Protein AF-A0AA88KF44-F1 (afdb_monomer)

Radius of gyration: 40.24 Å; Cα contacts (8 Å, |Δi|>4): 121; chains: 1; bounding box: 83×82×107 Å

Secondary structure (DSSP, 8-state):
----SGGGTTSPPPPPPPPPPPHHHHHTT--S---HHHHHHHHHHHHHHHHHHHHHHHHHHT--TT---GGGGT-EE-TTS-EE--S-HHHHHHHHHHHHS--SHHHHHHHHHHHHHHHHHHHHHHHHHHHHHHHHHHHHHTTTGGGTSSSS--------SSHHHHHT--HHHHHT--GGGTT-SS----HHHHHHS------TTS-TTTT-HHHHHHHHHHHHHHHHHHHHHHHHHHHHHHHHHHHHHHHHSGGGEEEEEE-TT-S-TT-TT--TTEEEEEEPS----

pLDDT: mean 80.59, std 15.98, range [40.53, 98.12]

Sequence (289 aa):
MTKFSSLKNAIPRKTKKERSQPKWRREMGYGTLEKHKDYKVRSRKAHQIEEQRKLLNEQIKNKNNEEYYIDMAHSHKTDTGTTIVEKIPTLKKKKEALNNLKKTKREQRIHVQQNAEKNLNLLKMKLQIINNNITKLRKSLGFLELASKTDKKVKHKIFVKSEEELEQFDPVEHFDTDPLLITQTHNRIKRKTLAEMPIQSYAPNSGADAYSTSTTDNATLEAYRKLEKLLSKKETIENTINDVEVALQLTVSKDQIDTIERDKESTRKNLKGDYSDVKTIKFKKERKR

Organism: Naegleria lovaniensis (NCBI:txid51637)

Structure (mmCIF, N/CA/C/O backbone):
data_AF-A0AA88KF44-F1
#
_entry.id   AF-A0AA88KF44-F1
#
loop_
_atom_site.group_PDB
_atom_site.id
_atom_site.type_symbol
_atom_site.label_atom_id
_atom_site.label_alt_id
_atom_site.label_comp_id
_atom_site.label_asym_id
_atom_site.label_entity_id
_atom_site.label_seq_id
_atom_site.pdbx_PDB_ins_code
_atom_site.Cartn_x
_atom_site.Cartn_y
_atom_site.Cartn_z
_atom_site.occupancy
_atom_site.B_iso_or_equiv
_atom_site.auth_seq_id
_atom_site.auth_comp_id
_atom_site.auth_asym_id
_atom_site.auth_atom_id
_atom_site.pdbx_PDB_model_num
ATOM 1 N N . MET A 1 1 ? 16.305 44.641 -60.719 1.00 48.50 1 MET A N 1
ATOM 2 C CA . MET A 1 1 ? 15.694 44.713 -59.369 1.00 48.50 1 MET A CA 1
ATOM 3 C C . MET A 1 1 ? 14.849 45.978 -59.265 1.00 48.50 1 MET A C 1
ATOM 5 O O . MET A 1 1 ? 15.387 47.065 -59.115 1.00 48.50 1 MET A O 1
ATOM 9 N N . THR A 1 2 ? 13.532 45.869 -59.418 1.00 47.62 2 THR A N 1
ATOM 10 C CA . THR A 1 2 ? 12.598 47.007 -59.360 1.00 47.62 2 THR A CA 1
ATOM 11 C C . THR A 1 2 ? 12.450 47.537 -57.926 1.00 47.62 2 THR A C 1
ATOM 13 O O . THR A 1 2 ? 11.910 46.845 -57.059 1.00 47.62 2 THR A O 1
ATOM 16 N N . LYS A 1 3 ? 12.912 48.773 -57.683 1.00 55.19 3 LYS A N 1
ATOM 17 C CA . LYS A 1 3 ? 12.832 49.535 -56.418 1.00 55.19 3 LYS A CA 1
ATOM 18 C C . LYS A 1 3 ? 11.397 50.009 -56.104 1.00 55.19 3 LYS A C 1
ATOM 20 O O . LYS A 1 3 ? 11.126 51.198 -56.055 1.00 55.19 3 LYS A O 1
ATOM 25 N N . PHE A 1 4 ? 10.469 49.080 -55.877 1.00 58.34 4 PHE A N 1
ATOM 26 C CA . PHE A 1 4 ? 9.088 49.381 -55.447 1.00 58.34 4 PHE A CA 1
ATOM 27 C C . PHE A 1 4 ? 8.705 48.641 -54.152 1.00 58.34 4 PHE A C 1
ATOM 29 O O . PHE A 1 4 ? 7.546 48.290 -53.937 1.00 58.34 4 PHE A O 1
ATOM 36 N N . SER A 1 5 ? 9.676 48.325 -53.289 1.00 60.69 5 SER A N 1
ATOM 37 C CA . SER A 1 5 ? 9.406 47.738 -51.967 1.00 60.69 5 SER A CA 1
ATOM 38 C C . SER A 1 5 ? 9.025 48.778 -50.909 1.00 60.69 5 SER A C 1
ATOM 40 O O . SER A 1 5 ? 8.285 48.435 -49.993 1.00 60.69 5 SER A O 1
ATOM 42 N N . SER A 1 6 ? 9.450 50.039 -51.050 1.00 62.94 6 SER A N 1
ATOM 43 C CA . SER A 1 6 ? 9.225 51.100 -50.053 1.00 62.94 6 SER A CA 1
ATOM 44 C C . SER A 1 6 ? 7.760 51.552 -49.956 1.00 62.94 6 SER A C 1
ATOM 46 O O . SER A 1 6 ? 7.240 51.693 -48.855 1.00 62.94 6 SER A O 1
ATOM 48 N N . LEU A 1 7 ? 7.046 51.665 -51.083 1.00 62.38 7 LEU A N 1
ATOM 49 C CA . LEU A 1 7 ? 5.610 52.004 -51.118 1.00 62.38 7 LEU A CA 1
ATOM 50 C C . LEU A 1 7 ? 4.695 50.856 -50.646 1.00 62.38 7 LEU A C 1
ATOM 52 O O . LEU A 1 7 ? 3.526 51.079 -50.342 1.00 62.38 7 LEU A O 1
ATOM 56 N N . LYS A 1 8 ? 5.207 49.618 -50.553 1.00 60.75 8 LYS A N 1
ATOM 57 C CA . LYS A 1 8 ? 4.428 48.443 -50.111 1.00 60.75 8 LYS A CA 1
ATOM 58 C C . LYS A 1 8 ? 4.180 48.416 -48.602 1.00 60.75 8 LYS A C 1
ATOM 60 O O . LYS A 1 8 ? 3.261 47.722 -48.179 1.00 60.75 8 LYS A O 1
ATOM 65 N N . ASN A 1 9 ? 4.981 49.148 -47.827 1.00 64.06 9 ASN A N 1
ATOM 66 C CA . ASN A 1 9 ? 4.839 49.269 -46.374 1.00 64.06 9 ASN A CA 1
ATOM 67 C C . ASN A 1 9 ? 3.992 50.487 -45.961 1.00 64.06 9 ASN A C 1
ATOM 69 O O . ASN A 1 9 ? 3.511 50.522 -44.836 1.00 64.06 9 ASN A O 1
ATOM 73 N N . ALA A 1 10 ? 3.790 51.460 -46.862 1.00 70.94 10 ALA A N 1
ATOM 74 C CA . ALA A 1 10 ? 2.994 52.666 -46.610 1.00 70.94 10 ALA A CA 1
ATOM 75 C C . ALA A 1 10 ? 1.474 52.402 -46.617 1.00 70.94 10 ALA A C 1
ATOM 77 O O . ALA A 1 10 ? 0.718 53.128 -45.980 1.00 70.94 10 ALA A O 1
ATOM 78 N N . ILE A 1 11 ? 1.028 51.345 -47.308 1.00 74.50 11 ILE A N 1
ATOM 79 C CA . ILE A 1 11 ? -0.368 50.888 -47.314 1.00 74.50 11 ILE A CA 1
ATOM 80 C C . ILE A 1 11 ? -0.414 49.499 -46.662 1.00 74.50 11 ILE A C 1
ATOM 82 O O . ILE A 1 11 ? 0.122 48.545 -47.240 1.00 74.50 11 ILE A O 1
ATOM 86 N N . PRO A 1 12 ? -1.043 49.334 -45.483 1.00 76.44 12 PRO A N 1
ATOM 87 C CA . PRO A 1 12 ? -1.099 48.042 -44.817 1.00 76.44 12 PRO A CA 1
ATOM 88 C C . PRO A 1 12 ? -1.898 47.044 -45.661 1.00 76.44 12 PRO A C 1
ATOM 90 O O . PRO A 1 12 ? -3.062 47.256 -46.002 1.00 76.44 12 PRO A O 1
ATOM 93 N N . ARG A 1 13 ? -1.276 45.913 -46.003 1.00 81.50 13 ARG A N 1
ATOM 94 C CA . ARG A 1 13 ? -1.958 44.828 -46.718 1.00 81.50 13 ARG A CA 1
ATOM 95 C C . ARG A 1 13 ? -2.839 44.040 -45.761 1.00 81.50 13 ARG A C 1
ATOM 97 O O . ARG A 1 13 ? -2.387 43.605 -44.705 1.00 81.50 13 ARG A O 1
ATOM 104 N N . LYS A 1 14 ? -4.077 43.766 -46.177 1.00 85.69 14 LYS A N 1
ATOM 105 C CA . LYS A 1 14 ? -4.991 42.907 -45.418 1.00 85.69 14 LYS A CA 1
ATOM 106 C C . LYS A 1 14 ? -4.404 41.502 -45.261 1.00 85.69 14 LYS A C 1
ATOM 108 O O . LYS A 1 14 ? -4.093 40.831 -46.248 1.00 85.69 14 LYS A O 1
ATOM 113 N N . THR A 1 15 ? -4.314 41.034 -44.022 1.00 89.31 15 THR A N 1
ATOM 114 C CA . THR A 1 15 ? -3.946 39.651 -43.720 1.00 89.31 15 THR A CA 1
ATOM 115 C C . THR A 1 15 ? -5.076 38.713 -44.148 1.00 89.31 15 THR A C 1
ATOM 117 O O . THR A 1 15 ? -6.246 38.893 -43.799 1.00 89.31 15 THR A O 1
ATOM 120 N N . LYS A 1 16 ? -4.743 37.702 -44.956 1.00 91.12 16 LYS A N 1
ATOM 121 C CA . LYS A 1 16 ? -5.700 36.661 -45.348 1.00 91.12 16 LYS A CA 1
ATOM 122 C C . LYS A 1 16 ? -5.802 35.648 -44.207 1.00 91.12 16 LYS A C 1
ATOM 124 O O . LYS A 1 16 ? -4.807 35.024 -43.858 1.00 91.12 16 LYS A O 1
ATOM 129 N N . LYS A 1 17 ? -6.995 35.501 -43.625 1.00 92.25 17 LYS A N 1
ATOM 130 C CA . LYS A 1 17 ? -7.270 34.512 -42.571 1.00 92.25 17 LYS A CA 1
ATOM 131 C C . LYS A 1 17 ? -7.547 33.137 -43.187 1.00 92.25 17 LYS A C 1
ATOM 133 O O . LYS A 1 17 ? -8.168 33.043 -44.245 1.00 92.25 17 LYS A O 1
ATOM 138 N N . GLU A 1 18 ? -7.104 32.075 -42.521 1.00 91.06 18 GLU A N 1
ATOM 139 C CA . GLU A 1 18 ? -7.398 30.694 -42.919 1.00 91.06 18 GLU A CA 1
ATOM 140 C C . GLU A 1 18 ? -8.821 30.295 -42.486 1.00 91.06 18 GLU A C 1
ATOM 142 O O . GLU A 1 18 ? -9.314 30.733 -41.447 1.00 91.06 18 GLU A O 1
ATOM 147 N N . ARG A 1 19 ? -9.498 29.454 -43.280 1.00 92.88 19 ARG A N 1
ATOM 148 C CA . ARG A 1 19 ? -10.837 28.933 -42.946 1.00 92.88 19 ARG A CA 1
ATOM 149 C C . ARG A 1 19 ? -10.762 27.759 -41.968 1.00 92.88 19 ARG A C 1
ATOM 151 O O . ARG A 1 19 ? -9.896 26.891 -42.120 1.00 92.88 19 ARG A O 1
ATOM 158 N N . SER A 1 20 ? -11.724 27.685 -41.051 1.00 93.25 20 SER A N 1
ATOM 159 C CA . SER A 1 20 ? -11.930 26.554 -40.137 1.00 93.25 20 SER A CA 1
ATOM 160 C C . SER A 1 20 ? -12.572 25.335 -40.826 1.00 93.25 20 SER A C 1
ATOM 162 O O . SER A 1 20 ? -12.994 25.405 -41.981 1.00 93.25 20 SER A O 1
ATOM 164 N N . GLN A 1 21 ? -12.606 24.197 -40.119 1.00 95.06 21 GLN A N 1
ATOM 165 C CA . GLN A 1 21 ? -13.333 22.990 -40.537 1.00 95.06 21 GLN A CA 1
ATOM 166 C C . GLN A 1 21 ? -14.856 23.249 -40.516 1.00 95.06 21 GLN A C 1
ATOM 168 O O . GLN A 1 21 ? -15.331 23.845 -39.543 1.00 95.06 21 GLN A O 1
ATOM 173 N N . PRO A 1 22 ? -15.638 22.785 -41.514 1.00 95.50 22 PRO A N 1
ATOM 174 C CA . PRO A 1 22 ? -17.097 22.838 -41.462 1.00 95.50 22 PRO A CA 1
ATOM 175 C C . PRO A 1 22 ? -17.662 22.149 -40.215 1.00 95.50 22 PRO A C 1
ATOM 177 O O . PRO A 1 22 ? -17.146 21.119 -39.775 1.00 95.50 22 PRO A O 1
ATOM 180 N N . LYS A 1 23 ? -18.744 22.714 -39.663 1.00 93.69 23 LYS A N 1
ATOM 181 C CA . LYS A 1 23 ? -19.340 22.281 -38.388 1.00 93.69 23 LYS A CA 1
ATOM 182 C C . LYS A 1 23 ? -19.725 20.796 -38.399 1.00 93.69 23 LYS A C 1
ATOM 184 O O . LYS A 1 23 ? -19.251 20.068 -37.536 1.00 93.69 23 LYS A O 1
ATOM 189 N N . TRP A 1 24 ? -20.445 20.348 -39.427 1.00 93.69 24 TRP A N 1
ATOM 190 C CA . TRP A 1 24 ? -20.865 18.950 -39.583 1.00 93.69 24 TRP A CA 1
ATOM 191 C C . TRP A 1 24 ? -19.676 17.974 -39.585 1.00 93.69 24 TRP A C 1
ATOM 193 O O . TRP A 1 24 ? -19.698 16.958 -38.906 1.00 93.69 24 TRP A O 1
ATOM 203 N N . ARG A 1 25 ? -18.570 18.302 -40.270 1.00 94.19 25 ARG A N 1
ATOM 204 C CA . ARG A 1 25 ? -17.383 17.429 -40.341 1.00 94.19 25 ARG A CA 1
ATOM 205 C C . ARG A 1 25 ? -16.628 17.365 -39.014 1.00 94.19 25 ARG A C 1
ATOM 207 O O . ARG A 1 25 ? -16.014 16.349 -38.698 1.00 94.19 25 ARG A O 1
ATOM 214 N N . ARG A 1 26 ? -16.667 18.456 -38.247 1.00 89.94 26 ARG A N 1
ATOM 215 C CA . ARG A 1 26 ? -16.119 18.506 -36.890 1.00 89.94 26 ARG A CA 1
ATOM 216 C C . ARG A 1 26 ? -16.972 17.689 -35.916 1.00 89.94 26 ARG A C 1
ATOM 218 O O . ARG A 1 26 ? -16.403 16.997 -35.084 1.00 89.94 26 ARG A O 1
ATOM 225 N N . GLU A 1 27 ? -18.295 17.741 -36.047 1.00 90.62 27 GLU A N 1
ATOM 226 C CA . GLU A 1 27 ? -19.240 16.943 -35.248 1.00 90.62 27 GLU A CA 1
ATOM 227 C C . GLU A 1 27 ? -19.122 15.443 -35.542 1.00 90.62 27 GLU A C 1
ATOM 229 O O . GLU A 1 27 ? -19.174 14.638 -34.622 1.00 90.62 27 GLU A O 1
ATOM 234 N N . MET A 1 28 ? -18.812 15.075 -36.788 1.00 93.31 28 MET A N 1
ATOM 235 C CA . MET A 1 28 ? -18.474 13.700 -37.188 1.00 93.31 28 MET A CA 1
ATOM 236 C C . MET A 1 28 ? -17.101 13.213 -36.673 1.00 93.31 28 MET A C 1
ATOM 238 O O . MET A 1 28 ? -16.683 12.105 -36.993 1.00 93.31 28 MET A O 1
ATOM 242 N N . GLY A 1 29 ? -16.358 14.032 -35.918 1.00 91.31 29 GLY A N 1
ATOM 243 C CA . GLY A 1 29 ? -15.108 13.627 -35.264 1.00 91.31 29 GLY A CA 1
ATOM 244 C C . GLY A 1 29 ? -13.834 13.706 -36.117 1.00 91.31 29 GLY A C 1
ATOM 245 O O . GLY A 1 29 ? -12.759 13.375 -35.626 1.00 91.31 29 GLY A O 1
ATOM 246 N N . TYR A 1 30 ? -13.881 14.204 -37.359 1.00 85.56 30 TYR A N 1
ATOM 247 C CA . TYR A 1 30 ? -12.719 14.237 -38.273 1.00 85.56 30 TYR A CA 1
ATOM 248 C C . TYR A 1 30 ? -11.649 15.312 -37.968 1.00 85.56 30 TYR A C 1
ATOM 250 O O . TYR A 1 30 ? -10.830 15.634 -38.834 1.00 85.56 30 TYR A O 1
ATOM 258 N N . GLY A 1 31 ? -11.650 15.897 -36.769 1.00 88.62 31 GLY A N 1
ATOM 259 C CA . GLY A 1 31 ? -10.643 16.868 -36.328 1.00 88.62 31 GLY A CA 1
ATOM 260 C C . GLY A 1 31 ? -10.513 18.127 -37.206 1.00 88.62 31 GLY A C 1
ATOM 261 O O . GLY A 1 31 ? -11.421 18.523 -37.949 1.00 88.62 31 GLY A O 1
ATOM 262 N N . THR A 1 32 ? -9.366 18.799 -37.092 1.00 91.38 32 THR A N 1
ATOM 263 C CA . THR A 1 32 ? -9.067 20.062 -37.790 1.00 91.38 32 THR A CA 1
ATOM 264 C C . THR A 1 32 ? -8.830 19.852 -39.290 1.00 91.38 32 THR A C 1
ATOM 266 O O . THR A 1 32 ? -8.288 18.835 -39.713 1.00 91.38 32 THR A O 1
ATOM 269 N N . LEU A 1 33 ? -9.227 20.827 -40.118 1.00 94.19 33 LEU A N 1
ATOM 270 C CA . LEU A 1 33 ? -8.981 20.796 -41.562 1.00 94.19 33 LEU A CA 1
ATOM 271 C C . LEU A 1 33 ? -7.512 21.098 -41.863 1.00 94.19 33 LEU A C 1
ATOM 273 O O . LEU A 1 33 ? -7.094 22.252 -41.747 1.00 94.19 33 LEU A O 1
ATOM 277 N N . GLU A 1 34 ? -6.771 20.084 -42.297 1.00 93.31 34 GLU A N 1
ATOM 278 C CA . GLU A 1 34 ? -5.365 20.222 -42.670 1.00 93.31 34 GLU A CA 1
ATOM 279 C C . GLU A 1 34 ? -5.170 21.205 -43.825 1.00 93.31 34 GLU A C 1
ATOM 281 O O . GLU A 1 34 ? -5.917 21.214 -44.809 1.00 93.31 34 GLU A O 1
ATOM 286 N N . LYS A 1 35 ? -4.141 22.040 -43.706 1.00 95.56 35 LYS A N 1
ATOM 287 C CA . LYS A 1 35 ? -3.729 22.996 -44.736 1.00 95.56 35 LYS A CA 1
ATOM 288 C C . LYS A 1 35 ? -2.403 22.575 -45.352 1.00 95.56 35 LYS A C 1
ATOM 290 O O . LYS A 1 35 ? -1.731 21.660 -44.885 1.00 95.56 35 LYS A O 1
ATOM 295 N N . HIS A 1 36 ? -1.978 23.304 -46.383 1.00 95.81 36 HIS A N 1
ATOM 296 C CA . HIS A 1 36 ? -0.713 23.030 -47.067 1.00 95.81 36 HIS A CA 1
ATOM 297 C C . HIS A 1 36 ? 0.497 23.022 -46.113 1.00 95.81 36 HIS A C 1
ATOM 299 O O . HIS A 1 36 ? 1.397 22.200 -46.272 1.00 95.81 36 HIS A O 1
ATOM 305 N N . LYS A 1 37 ? 0.504 23.886 -45.085 1.00 95.19 37 LYS A N 1
ATOM 306 C CA . LYS A 1 37 ? 1.565 23.896 -44.064 1.00 95.19 37 LYS A CA 1
ATOM 307 C C . LYS A 1 37 ? 1.626 22.574 -43.285 1.00 95.19 37 LYS A C 1
ATOM 309 O O . LYS A 1 37 ? 2.713 22.033 -43.102 1.00 95.19 37 LYS A O 1
ATOM 314 N N . ASP A 1 38 ? 0.470 22.025 -42.919 1.00 96.44 38 ASP A N 1
ATOM 315 C CA . ASP A 1 38 ? 0.350 20.782 -42.153 1.00 96.44 38 ASP A CA 1
ATOM 316 C C . ASP A 1 38 ? 0.707 19.580 -43.035 1.00 96.44 38 ASP A C 1
ATOM 318 O O . ASP A 1 38 ? 1.489 18.722 -42.628 1.00 96.44 38 ASP A O 1
ATOM 322 N N . TYR A 1 39 ? 0.233 19.578 -44.289 1.00 96.19 39 TYR A N 1
ATOM 323 C CA . TYR A 1 39 ? 0.627 18.599 -45.305 1.00 96.19 39 TYR A CA 1
ATOM 324 C C . TYR A 1 39 ? 2.145 18.562 -45.486 1.00 96.19 39 TYR A C 1
ATOM 326 O O . TYR A 1 39 ? 2.737 17.488 -45.503 1.00 96.19 39 TYR A O 1
ATOM 334 N N . LYS A 1 40 ? 2.798 19.727 -45.568 1.00 97.75 40 LYS A N 1
ATOM 335 C CA . LYS A 1 40 ? 4.252 19.811 -45.734 1.00 97.75 40 LYS A CA 1
ATOM 336 C C . LYS A 1 40 ? 4.998 19.219 -44.538 1.00 97.75 40 LYS A C 1
ATOM 338 O O . LYS A 1 40 ? 6.000 18.536 -44.732 1.00 97.75 40 LYS A O 1
ATOM 343 N N . VAL A 1 41 ? 4.519 19.452 -43.313 1.00 97.62 41 VAL A N 1
ATOM 344 C CA . VAL A 1 41 ? 5.083 18.831 -42.101 1.00 97.62 41 VAL A CA 1
ATOM 345 C C . VAL A 1 41 ? 4.876 17.316 -42.126 1.00 97.62 41 VAL A C 1
ATOM 347 O O . VAL A 1 41 ? 5.829 16.572 -41.894 1.00 97.62 41 VAL A O 1
ATOM 350 N N . ARG A 1 42 ? 3.671 16.848 -42.472 1.00 97.25 42 ARG A N 1
ATOM 351 C CA . ARG A 1 42 ? 3.365 15.415 -42.581 1.00 97.25 42 ARG A CA 1
ATOM 352 C C . ARG A 1 42 ? 4.220 14.722 -43.638 1.00 97.25 42 ARG A C 1
ATOM 354 O O . ARG A 1 42 ? 4.825 13.705 -43.330 1.00 97.25 42 ARG A O 1
ATOM 361 N N . SER A 1 43 ? 4.282 15.265 -44.852 1.00 97.56 43 SER A N 1
ATOM 362 C CA . SER A 1 43 ? 5.046 14.696 -45.969 1.00 97.56 43 SER A CA 1
ATOM 363 C C . SER A 1 43 ? 6.535 14.624 -45.637 1.00 97.56 43 SER A C 1
ATOM 365 O O . SER A 1 43 ? 7.139 13.572 -45.806 1.00 97.56 43 SER A O 1
ATOM 367 N N . ARG A 1 44 ? 7.113 15.679 -45.047 1.00 97.75 44 ARG A N 1
ATOM 368 C CA . ARG A 1 44 ? 8.506 15.640 -44.573 1.00 97.75 44 ARG A CA 1
ATOM 369 C C . ARG A 1 44 ? 8.738 14.540 -43.541 1.00 97.75 44 ARG A C 1
ATOM 371 O O . ARG A 1 44 ? 9.711 13.807 -43.658 1.00 97.75 44 ARG A O 1
ATOM 378 N N . LYS A 1 45 ? 7.848 14.402 -42.553 1.00 98.00 45 LYS A N 1
ATOM 379 C CA . LYS A 1 45 ? 7.955 13.343 -41.540 1.00 98.00 45 LYS A CA 1
ATOM 380 C C . LYS A 1 45 ? 7.810 11.947 -42.155 1.00 98.00 45 LYS A C 1
ATOM 382 O O . LYS A 1 45 ? 8.522 11.038 -41.746 1.00 98.00 45 LYS A O 1
ATOM 387 N N . ALA A 1 46 ? 6.912 11.777 -43.125 1.00 98.12 46 ALA A N 1
ATOM 388 C CA . ALA A 1 46 ? 6.735 10.515 -43.837 1.00 98.12 46 ALA A CA 1
ATOM 389 C C . ALA A 1 46 ? 8.011 10.123 -44.593 1.00 98.12 46 ALA A C 1
ATOM 391 O O . ALA A 1 46 ? 8.520 9.029 -44.371 1.00 98.12 46 ALA A O 1
ATOM 392 N N . HIS A 1 47 ? 8.591 11.047 -45.365 1.00 97.88 47 HIS A N 1
ATOM 393 C CA . HIS A 1 47 ? 9.848 10.800 -46.074 1.00 97.88 47 HIS A CA 1
ATOM 394 C C . HIS A 1 47 ? 11.016 10.514 -45.125 1.00 97.88 47 HIS A C 1
ATOM 396 O O . HIS A 1 47 ? 11.770 9.585 -45.370 1.00 97.88 47 HIS A O 1
ATOM 402 N N . GLN A 1 48 ? 11.118 11.210 -43.986 1.00 98.06 48 GLN A N 1
ATOM 403 C CA . GLN A 1 48 ? 12.131 10.894 -42.967 1.00 98.06 48 GLN A CA 1
ATOM 404 C C . GLN A 1 48 ? 12.002 9.458 -42.437 1.00 98.06 48 GLN A C 1
ATOM 406 O O . GLN A 1 48 ? 13.003 8.770 -42.255 1.00 98.06 48 GLN A O 1
ATOM 411 N N . ILE A 1 49 ? 10.775 8.989 -42.190 1.00 97.94 49 ILE A N 1
ATOM 412 C CA . ILE A 1 49 ? 10.529 7.612 -41.738 1.00 97.94 49 ILE A CA 1
ATOM 413 C C . ILE A 1 49 ? 10.865 6.611 -42.851 1.00 97.94 49 ILE A C 1
ATOM 415 O O . ILE A 1 49 ? 11.445 5.562 -42.573 1.00 97.94 49 ILE A O 1
ATOM 419 N N . GLU A 1 50 ? 10.512 6.913 -44.101 1.00 97.81 50 GLU A N 1
ATOM 420 C CA . GLU A 1 50 ? 10.841 6.085 -45.267 1.00 97.81 50 GLU A CA 1
ATOM 421 C C . GLU A 1 50 ? 12.356 5.964 -45.467 1.00 97.81 50 GLU A C 1
ATOM 423 O O . GLU A 1 50 ? 12.866 4.854 -45.619 1.00 97.81 50 GLU A O 1
ATOM 428 N N . GLU A 1 51 ? 13.085 7.078 -45.385 1.00 97.88 51 GLU A N 1
ATOM 429 C CA . GLU A 1 51 ? 14.547 7.123 -45.463 1.00 97.88 51 GLU A CA 1
ATOM 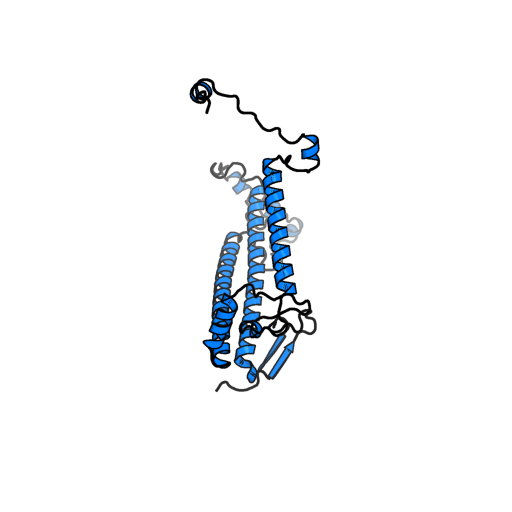430 C C . GLU A 1 51 ? 15.197 6.313 -44.334 1.00 97.88 51 GLU A C 1
ATOM 432 O O . GLU A 1 51 ? 16.064 5.480 -44.594 1.00 97.88 51 GLU A O 1
ATOM 437 N N . GLN A 1 52 ? 14.735 6.477 -43.089 1.00 97.94 52 GLN A N 1
ATOM 438 C CA . GLN A 1 52 ? 15.229 5.697 -41.948 1.00 97.94 52 GLN A CA 1
ATOM 439 C C . GLN A 1 52 ? 14.978 4.195 -42.116 1.00 97.94 52 GLN A C 1
ATOM 441 O O . GLN A 1 52 ? 15.856 3.385 -41.823 1.00 97.94 52 GLN A O 1
ATOM 446 N N . ARG A 1 53 ? 13.796 3.805 -42.608 1.00 97.38 53 ARG A N 1
ATOM 447 C CA . ARG A 1 53 ? 13.482 2.398 -42.901 1.00 97.38 53 ARG A CA 1
ATOM 448 C C . ARG A 1 53 ? 14.373 1.842 -44.002 1.00 97.38 53 ARG A C 1
ATOM 450 O O . ARG A 1 53 ? 14.822 0.705 -43.890 1.00 97.38 53 ARG A O 1
ATOM 457 N N . LYS A 1 54 ? 14.639 2.626 -45.048 1.00 97.88 54 LYS A N 1
ATOM 458 C CA . LYS A 1 54 ? 15.540 2.228 -46.131 1.00 97.88 54 LYS A CA 1
ATOM 459 C C . LYS A 1 54 ? 16.955 1.993 -45.603 1.00 97.88 54 LYS A C 1
ATOM 461 O O . LYS A 1 54 ? 17.506 0.927 -45.855 1.00 97.88 54 LYS A O 1
ATOM 466 N N . LEU A 1 55 ? 17.480 2.923 -44.804 1.00 97.94 55 LEU A N 1
ATOM 467 C CA . LEU A 1 55 ? 18.791 2.788 -44.168 1.00 97.94 55 LEU A CA 1
ATOM 468 C C . LEU A 1 55 ? 18.864 1.548 -43.267 1.00 97.94 55 LEU A C 1
ATOM 470 O O . LEU A 1 55 ? 19.814 0.778 -43.361 1.00 97.94 55 LEU A O 1
ATOM 474 N N . LEU A 1 56 ? 17.849 1.317 -42.429 1.00 97.19 56 LEU A N 1
ATOM 475 C CA . LEU A 1 56 ? 17.802 0.135 -41.566 1.00 97.19 56 LEU A CA 1
ATOM 476 C C . LEU A 1 56 ? 17.769 -1.163 -42.387 1.00 97.19 56 LEU A C 1
ATOM 478 O O . LEU A 1 56 ? 18.456 -2.121 -42.051 1.00 97.19 56 LEU A O 1
ATOM 482 N N . ASN A 1 57 ? 17.018 -1.193 -43.489 1.00 97.12 57 ASN A N 1
ATOM 483 C CA . ASN A 1 57 ? 16.990 -2.346 -44.387 1.00 97.12 57 ASN A CA 1
ATOM 484 C C . ASN A 1 57 ? 18.347 -2.590 -45.061 1.00 97.12 57 ASN A C 1
ATOM 486 O O . ASN A 1 57 ? 18.743 -3.740 -45.222 1.00 97.12 57 ASN A O 1
ATOM 490 N N . GLU A 1 58 ? 19.064 -1.536 -45.450 1.00 97.44 58 GLU A N 1
ATOM 491 C CA . GLU A 1 58 ? 20.426 -1.645 -45.986 1.00 97.44 58 GLU A CA 1
ATOM 492 C C . GLU A 1 58 ? 21.402 -2.174 -44.925 1.00 97.44 58 GLU A C 1
ATOM 494 O O . GLU A 1 58 ? 22.165 -3.094 -45.208 1.00 97.44 58 GLU A O 1
ATOM 499 N N . GLN A 1 59 ? 21.317 -1.685 -43.683 1.00 95.88 59 GLN A N 1
ATOM 500 C CA . GLN A 1 59 ? 22.097 -2.206 -42.553 1.00 95.88 59 GLN A CA 1
ATOM 501 C C . GLN A 1 59 ? 21.808 -3.687 -42.282 1.00 95.88 59 GLN A C 1
ATOM 503 O O . GLN A 1 59 ? 22.735 -4.457 -42.062 1.00 95.88 59 GLN A O 1
ATOM 508 N N . ILE A 1 60 ? 20.536 -4.100 -42.337 1.00 94.88 60 ILE A N 1
ATOM 509 C CA . ILE A 1 60 ? 20.138 -5.504 -42.165 1.00 94.88 60 ILE A CA 1
ATOM 510 C C . ILE A 1 60 ? 20.708 -6.373 -43.293 1.00 94.88 60 ILE A C 1
ATOM 512 O O . ILE A 1 60 ? 21.218 -7.454 -43.017 1.00 94.88 60 ILE A O 1
ATOM 516 N N . LYS A 1 61 ? 20.646 -5.912 -44.550 1.00 95.50 61 LYS A N 1
ATOM 517 C CA . LYS A 1 61 ? 21.182 -6.650 -45.708 1.00 95.50 61 LYS A CA 1
ATOM 518 C C . LYS A 1 61 ? 22.697 -6.820 -45.651 1.00 95.50 61 LYS A C 1
ATOM 520 O O . LYS A 1 61 ? 23.198 -7.868 -46.037 1.00 95.50 61 LYS A O 1
ATOM 525 N N . ASN A 1 62 ? 23.402 -5.804 -45.164 1.00 95.00 62 ASN A N 1
ATOM 526 C CA . ASN A 1 62 ? 24.862 -5.791 -45.079 1.00 95.00 62 ASN A CA 1
ATOM 527 C C . ASN A 1 62 ? 25.394 -6.369 -43.757 1.00 95.00 62 ASN A C 1
ATOM 529 O O . ASN A 1 62 ? 26.583 -6.246 -43.468 1.00 95.00 62 ASN A O 1
ATOM 533 N N . LYS A 1 63 ? 24.528 -6.958 -42.928 1.00 93.94 63 LYS A N 1
ATOM 534 C CA . LYS A 1 63 ? 24.906 -7.490 -41.623 1.00 93.94 63 LYS A CA 1
ATOM 535 C C . LYS A 1 63 ? 25.774 -8.743 -41.771 1.00 93.94 63 LYS A C 1
ATOM 537 O O . LYS A 1 63 ? 25.398 -9.676 -42.478 1.00 93.94 63 LYS A O 1
ATOM 542 N N . ASN A 1 64 ? 26.895 -8.792 -41.050 1.00 94.75 64 ASN A N 1
ATOM 543 C CA . ASN A 1 64 ? 27.723 -9.993 -40.966 1.00 94.75 64 ASN A CA 1
ATOM 544 C C . ASN A 1 64 ? 27.139 -10.969 -39.927 1.00 94.75 64 ASN A C 1
ATOM 546 O O . ASN A 1 64 ? 26.895 -10.594 -38.782 1.00 94.75 64 ASN A O 1
ATOM 550 N N . ASN A 1 65 ? 26.935 -12.231 -40.310 1.00 91.19 65 ASN A N 1
ATOM 551 C CA . ASN A 1 65 ? 26.412 -13.267 -39.412 1.00 91.19 65 ASN A CA 1
ATOM 552 C C . ASN A 1 65 ? 27.414 -13.689 -38.326 1.00 91.19 65 ASN A C 1
ATOM 554 O O . ASN A 1 65 ? 26.997 -14.211 -37.295 1.00 91.19 65 ASN A O 1
ATOM 558 N N . GLU A 1 66 ? 28.705 -13.442 -38.541 1.00 93.38 66 GLU A N 1
ATOM 559 C CA . GLU A 1 66 ? 29.785 -13.784 -37.607 1.00 93.38 66 GLU A CA 1
ATOM 560 C C . GLU A 1 66 ? 30.209 -12.599 -36.721 1.00 93.38 66 GLU A C 1
ATOM 562 O O . GLU A 1 66 ? 31.202 -12.682 -35.999 1.00 93.38 66 GLU A O 1
ATOM 567 N N . GLU A 1 67 ? 29.486 -11.471 -36.760 1.00 91.25 67 GLU A N 1
ATOM 568 C CA . GLU A 1 67 ? 29.827 -10.310 -35.935 1.00 91.25 67 GLU A CA 1
ATOM 569 C C . GLU A 1 67 ? 29.680 -10.619 -34.434 1.00 91.25 67 GLU A C 1
ATOM 571 O O . GLU A 1 67 ? 28.656 -11.133 -33.976 1.00 91.25 67 GLU A O 1
ATOM 576 N N . TYR A 1 68 ? 30.696 -10.257 -33.647 1.00 92.69 68 TYR A N 1
ATOM 577 C CA . TYR A 1 68 ? 30.675 -10.393 -32.194 1.00 92.69 68 TYR A CA 1
ATOM 578 C C . TYR A 1 68 ? 31.004 -9.061 -31.517 1.00 92.69 68 TYR A C 1
ATOM 580 O O . TYR A 1 68 ? 32.073 -8.487 -31.725 1.00 92.69 68 TYR A O 1
ATOM 588 N N . TYR A 1 69 ? 30.092 -8.599 -30.658 1.00 90.88 69 TYR A N 1
ATOM 589 C CA . TYR A 1 69 ? 30.318 -7.482 -29.739 1.00 90.88 69 TYR A CA 1
ATOM 590 C C . TYR A 1 69 ? 30.357 -8.009 -28.302 1.00 90.88 69 TYR A C 1
ATOM 592 O O . TYR A 1 69 ? 29.560 -8.870 -27.940 1.00 90.88 69 TYR A O 1
ATOM 600 N N . ILE A 1 70 ? 31.227 -7.448 -27.455 1.00 91.62 70 ILE A N 1
ATOM 601 C CA . ILE A 1 70 ? 31.370 -7.850 -26.039 1.00 91.62 70 ILE A CA 1
ATOM 602 C C . ILE A 1 70 ? 30.023 -7.762 -25.298 1.00 91.62 70 ILE A C 1
ATOM 604 O O . ILE A 1 70 ? 29.672 -8.649 -24.521 1.00 91.62 70 ILE A O 1
ATOM 608 N N . ASP A 1 71 ? 29.214 -6.752 -25.618 1.00 85.12 71 ASP A N 1
ATOM 609 C CA . ASP A 1 71 ? 27.894 -6.551 -25.015 1.00 85.12 71 ASP A CA 1
ATOM 610 C C . ASP A 1 71 ? 26.871 -7.643 -25.381 1.00 85.12 71 ASP A C 1
ATOM 612 O O . ASP A 1 71 ? 25.859 -7.788 -24.689 1.00 85.12 71 ASP A O 1
ATOM 616 N N . MET A 1 72 ? 27.121 -8.456 -26.420 1.00 85.31 72 MET A N 1
ATOM 617 C CA . MET A 1 72 ? 26.265 -9.604 -26.747 1.00 85.31 72 MET A CA 1
ATOM 618 C C . MET A 1 72 ? 26.247 -10.644 -25.622 1.00 85.31 72 MET A C 1
ATOM 620 O O . MET A 1 72 ? 25.225 -11.296 -25.436 1.00 85.31 72 MET A O 1
ATOM 624 N N . ALA A 1 73 ? 27.319 -10.754 -24.827 1.00 84.56 73 ALA A N 1
ATOM 625 C CA . ALA A 1 73 ? 27.374 -11.655 -23.673 1.00 84.56 73 ALA A CA 1
ATOM 626 C C . ALA A 1 73 ? 26.410 -11.248 -22.540 1.00 84.56 73 ALA A C 1
ATOM 628 O O . ALA A 1 73 ? 26.051 -12.070 -21.697 1.00 84.56 73 ALA A O 1
ATOM 629 N N . HIS A 1 74 ? 25.989 -9.981 -22.505 1.00 79.62 74 HIS A N 1
ATOM 630 C CA . HIS A 1 74 ? 25.109 -9.423 -21.471 1.00 79.62 74 HIS A CA 1
ATOM 631 C C . HIS A 1 74 ? 23.702 -9.089 -21.983 1.00 79.62 74 HIS A C 1
ATOM 633 O O . HIS A 1 74 ? 22.812 -8.767 -21.189 1.00 79.62 74 HIS A O 1
ATOM 639 N N . SER A 1 75 ? 23.507 -9.130 -23.301 1.00 81.56 75 SER A N 1
ATOM 640 C CA . SER A 1 75 ? 22.238 -8.846 -23.957 1.00 81.56 75 SER A CA 1
ATOM 641 C C . SER A 1 75 ? 21.406 -10.117 -24.075 1.00 81.56 75 SER A C 1
ATOM 643 O O . SER A 1 75 ? 21.868 -11.135 -24.583 1.00 81.56 75 SER A O 1
ATOM 645 N N . HIS A 1 76 ? 20.151 -10.054 -23.637 1.00 81.50 76 HIS A N 1
ATOM 646 C CA . HIS A 1 76 ? 19.216 -11.163 -23.777 1.00 81.50 76 HIS A CA 1
ATOM 647 C C . HIS A 1 76 ? 18.216 -10.866 -24.888 1.00 81.50 76 HIS A C 1
ATOM 649 O O . HIS A 1 76 ? 17.659 -9.769 -24.970 1.00 81.50 76 HIS A O 1
ATOM 655 N N . LYS A 1 77 ? 17.963 -11.865 -25.730 1.00 85.19 77 LYS A N 1
ATOM 656 C CA . LYS A 1 77 ? 16.893 -11.839 -26.726 1.00 85.19 77 LYS A CA 1
ATOM 657 C C . LYS A 1 77 ? 15.795 -12.800 -26.299 1.00 85.19 77 LYS A C 1
ATOM 659 O O . LYS A 1 77 ? 16.058 -13.809 -25.655 1.00 85.19 77 LYS A O 1
ATOM 664 N N . THR A 1 78 ? 14.566 -12.445 -26.634 1.00 86.19 78 THR A N 1
ATOM 665 C CA . THR A 1 78 ? 13.419 -13.358 -26.559 1.00 86.19 78 THR A CA 1
ATOM 666 C C . THR A 1 78 ? 13.492 -14.395 -27.678 1.00 86.19 78 THR A C 1
ATOM 668 O O . THR A 1 78 ? 14.179 -14.170 -28.675 1.00 86.19 78 THR A O 1
ATOM 671 N N . ASP A 1 79 ? 12.728 -15.482 -27.557 1.00 84.94 79 ASP A N 1
ATOM 672 C CA . ASP A 1 79 ? 12.615 -16.518 -28.598 1.00 84.94 79 ASP A CA 1
ATOM 673 C C . ASP A 1 79 ? 12.123 -15.948 -29.943 1.00 84.94 79 ASP A C 1
ATOM 675 O O . ASP A 1 79 ? 12.441 -16.469 -31.007 1.00 84.94 79 ASP A O 1
ATOM 679 N N . THR A 1 80 ? 11.406 -14.819 -29.914 1.00 84.44 80 THR A N 1
ATOM 680 C CA . THR A 1 80 ? 10.951 -14.075 -31.101 1.00 84.44 80 THR A CA 1
ATOM 681 C C . THR A 1 80 ? 12.008 -13.119 -31.673 1.00 84.44 80 THR A C 1
ATOM 683 O O . THR A 1 80 ? 11.729 -12.370 -32.608 1.00 84.44 80 THR A O 1
ATOM 686 N N . GLY A 1 81 ? 13.220 -13.101 -31.109 1.00 80.94 81 GLY A N 1
ATOM 687 C CA . GLY A 1 81 ? 14.353 -12.297 -31.571 1.00 80.94 81 GLY A CA 1
ATOM 688 C C . GLY A 1 81 ? 14.368 -10.842 -31.090 1.00 80.94 81 GLY A C 1
ATOM 689 O O . GLY A 1 81 ? 15.294 -10.103 -31.427 1.00 80.94 81 GLY A O 1
ATOM 690 N N . THR A 1 82 ? 13.396 -10.413 -30.275 1.00 86.88 82 THR A N 1
ATOM 691 C CA . THR A 1 82 ? 13.362 -9.047 -29.724 1.00 86.88 82 THR A CA 1
ATOM 6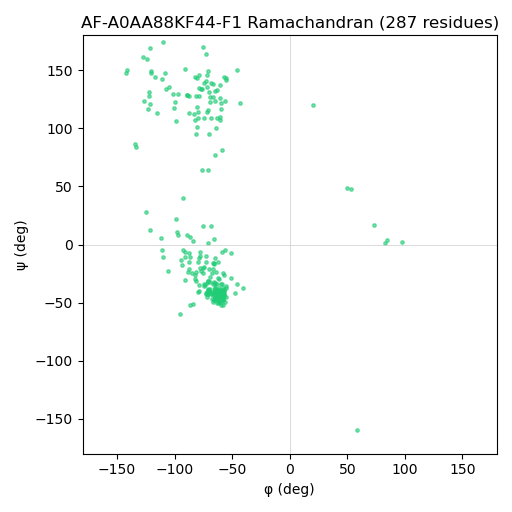92 C C . THR A 1 82 ? 14.320 -8.922 -28.540 1.00 86.88 82 THR A C 1
ATOM 694 O O . THR A 1 82 ? 14.242 -9.711 -27.593 1.00 86.88 82 THR A O 1
ATOM 697 N N . THR A 1 83 ? 15.202 -7.919 -28.566 1.00 84.62 83 THR A N 1
ATOM 698 C CA . THR A 1 83 ? 16.134 -7.628 -27.467 1.00 84.62 83 THR A CA 1
ATOM 699 C C . THR A 1 83 ? 15.387 -7.151 -26.223 1.00 84.62 83 THR A C 1
ATOM 701 O O . THR A 1 83 ? 14.623 -6.184 -26.265 1.00 84.62 83 THR A O 1
ATOM 704 N N . ILE A 1 84 ? 15.645 -7.800 -25.090 1.00 81.44 84 ILE A N 1
ATOM 705 C CA . ILE A 1 84 ? 15.112 -7.412 -23.787 1.00 81.44 84 ILE A CA 1
ATOM 706 C C . ILE A 1 84 ? 15.970 -6.266 -23.259 1.00 81.44 84 ILE A C 1
ATOM 708 O O . ILE A 1 84 ? 17.062 -6.466 -22.731 1.00 81.44 84 ILE A O 1
ATOM 712 N N . VAL A 1 85 ? 15.461 -5.044 -23.386 1.00 77.00 85 VAL A N 1
ATOM 713 C CA . VAL A 1 85 ? 16.048 -3.891 -22.703 1.00 77.00 85 VAL A CA 1
ATOM 714 C C . VAL A 1 85 ? 15.513 -3.880 -21.277 1.00 77.00 85 VAL A C 1
ATOM 716 O O . VAL A 1 85 ? 14.346 -3.562 -21.033 1.00 77.00 85 VAL A O 1
ATOM 719 N N . GLU A 1 86 ? 16.358 -4.237 -20.312 1.00 67.12 86 GLU A N 1
ATOM 720 C CA . GLU A 1 86 ? 16.027 -4.049 -18.903 1.00 67.12 86 GLU A CA 1
ATOM 721 C C . GLU A 1 86 ? 15.808 -2.552 -18.648 1.00 67.12 86 GLU A C 1
ATOM 723 O O . GLU A 1 86 ? 16.744 -1.756 -18.677 1.00 67.12 86 GLU A O 1
ATOM 728 N N . LYS A 1 87 ? 14.553 -2.155 -18.398 1.00 61.56 87 LYS A N 1
ATOM 729 C CA . LYS A 1 87 ? 14.128 -0.747 -18.268 1.00 61.56 87 LYS A CA 1
ATOM 730 C C . LYS A 1 87 ? 14.840 0.039 -17.157 1.00 61.56 87 LYS A C 1
ATOM 732 O O . LYS A 1 87 ? 14.605 1.235 -17.024 1.00 61.56 87 LYS A O 1
ATOM 737 N N . ILE A 1 88 ? 15.665 -0.604 -16.328 1.00 52.88 88 ILE A N 1
ATOM 738 C CA . ILE A 1 88 ? 16.297 0.032 -15.174 1.00 52.88 88 ILE A CA 1
ATOM 739 C C . ILE A 1 88 ? 17.791 -0.340 -15.114 1.00 52.88 88 ILE A C 1
ATOM 741 O O . ILE A 1 88 ? 18.170 -1.261 -14.385 1.00 52.88 88 ILE A O 1
ATOM 745 N N . PRO A 1 89 ? 18.669 0.415 -15.806 1.00 52.25 89 PRO A N 1
ATOM 746 C CA . PRO A 1 89 ? 20.126 0.231 -15.752 1.00 52.25 89 PRO A CA 1
ATOM 747 C C . PRO A 1 89 ? 20.684 0.347 -14.324 1.00 52.25 89 PRO A C 1
ATOM 749 O O . PRO A 1 89 ? 21.705 -0.242 -13.969 1.00 52.25 89 PRO A O 1
ATOM 752 N N . THR A 1 90 ? 19.986 1.096 -13.466 1.00 52.34 90 THR A N 1
ATOM 753 C CA . THR A 1 90 ? 20.358 1.317 -12.068 1.00 52.34 90 THR A CA 1
ATOM 754 C C . THR A 1 90 ? 20.015 0.145 -11.158 1.00 52.34 90 THR A C 1
ATOM 756 O O . THR A 1 90 ? 20.630 0.042 -10.105 1.00 52.34 90 THR A O 1
ATOM 759 N N . LEU A 1 91 ? 19.102 -0.763 -11.527 1.00 52.06 91 LEU A N 1
ATOM 760 C CA . LEU A 1 91 ? 18.750 -1.923 -10.700 1.00 52.06 91 LEU A CA 1
ATOM 761 C C . LEU A 1 91 ? 19.724 -3.077 -10.866 1.00 52.06 91 LEU A C 1
ATOM 763 O O . LEU A 1 91 ? 19.916 -3.779 -9.883 1.00 52.06 91 LEU A O 1
ATOM 767 N N . LYS A 1 92 ? 20.372 -3.252 -12.025 1.00 51.59 92 LYS A N 1
ATOM 768 C CA . LYS A 1 92 ? 21.533 -4.151 -12.127 1.00 51.59 92 LYS A CA 1
ATOM 769 C C . LYS A 1 92 ? 22.662 -3.628 -11.256 1.00 51.59 92 LYS A C 1
ATOM 771 O O . LYS A 1 92 ? 23.041 -4.316 -10.325 1.00 51.59 92 LYS A O 1
ATOM 776 N N . LYS A 1 93 ? 23.027 -2.346 -11.377 1.00 52.66 93 LYS A N 1
ATOM 777 C CA . LYS A 1 93 ? 24.007 -1.724 -10.469 1.00 52.66 93 LYS A CA 1
ATOM 778 C C . LYS A 1 93 ? 23.584 -1.754 -8.996 1.00 52.66 93 LYS A C 1
ATOM 780 O O . LYS A 1 93 ? 24.449 -1.923 -8.159 1.00 52.66 93 LYS A O 1
ATOM 785 N N . LYS A 1 94 ? 22.294 -1.653 -8.640 1.00 52.78 94 LYS A N 1
ATOM 786 C CA . LYS A 1 94 ? 21.820 -1.774 -7.242 1.00 52.78 94 LYS A CA 1
ATOM 787 C C . LYS A 1 94 ? 21.736 -3.217 -6.756 1.00 52.78 94 LYS A C 1
ATOM 789 O O . LYS A 1 94 ? 22.058 -3.444 -5.604 1.00 52.78 94 LYS A O 1
ATOM 794 N N . LYS A 1 95 ? 21.289 -4.176 -7.572 1.00 53.16 95 LYS A N 1
ATOM 795 C CA . LYS A 1 95 ? 21.233 -5.604 -7.216 1.00 53.16 95 LYS A CA 1
ATOM 796 C C . LYS A 1 95 ? 22.629 -6.199 -7.184 1.00 53.16 95 LYS A C 1
ATOM 798 O O . LYS A 1 95 ? 22.946 -6.866 -6.217 1.00 53.16 95 LYS A O 1
ATOM 803 N N . GLU A 1 96 ? 23.467 -5.912 -8.171 1.00 52.50 96 GLU A N 1
ATOM 804 C CA . GLU A 1 96 ? 24.883 -6.270 -8.173 1.00 52.50 96 GLU A CA 1
ATOM 805 C C . GLU A 1 96 ? 25.635 -5.508 -7.092 1.00 52.50 96 GLU A C 1
ATOM 807 O O . GLU A 1 96 ? 26.338 -6.160 -6.356 1.00 52.50 96 GLU A O 1
ATOM 812 N N . ALA A 1 97 ? 25.446 -4.204 -6.848 1.00 52.25 97 ALA A N 1
ATOM 813 C CA . ALA A 1 97 ? 26.080 -3.566 -5.683 1.00 52.25 97 ALA A CA 1
ATOM 814 C C . ALA A 1 97 ? 25.548 -4.117 -4.349 1.00 52.25 97 ALA A C 1
ATOM 816 O O . ALA A 1 97 ? 26.315 -4.248 -3.407 1.00 52.25 97 ALA A O 1
ATOM 817 N N . LEU A 1 98 ? 24.271 -4.498 -4.242 1.00 52.25 98 LEU A N 1
ATOM 818 C CA . LEU A 1 98 ? 23.719 -5.126 -3.034 1.00 52.25 98 LEU A CA 1
ATOM 819 C C . LEU A 1 98 ? 24.220 -6.568 -2.842 1.00 52.25 98 LEU A C 1
ATOM 821 O O . LEU A 1 98 ? 24.398 -6.989 -1.699 1.00 52.25 98 LEU A O 1
ATOM 825 N N . ASN A 1 99 ? 24.459 -7.292 -3.938 1.00 52.53 99 ASN A N 1
ATOM 826 C CA . ASN A 1 99 ? 25.014 -8.646 -3.962 1.00 52.53 99 ASN A CA 1
ATOM 827 C C . ASN A 1 99 ? 26.549 -8.642 -3.823 1.00 52.53 99 ASN A C 1
ATOM 829 O O . ASN A 1 99 ? 27.096 -9.543 -3.200 1.00 52.53 99 ASN A O 1
ATOM 833 N N . ASN A 1 100 ? 27.235 -7.612 -4.323 1.00 50.97 100 ASN A N 1
ATOM 834 C CA . ASN A 1 100 ? 28.694 -7.455 -4.323 1.00 50.97 100 ASN A CA 1
ATOM 835 C C . ASN A 1 100 ? 29.199 -6.759 -3.047 1.00 50.97 100 ASN A C 1
ATOM 837 O O . ASN A 1 100 ? 30.336 -6.990 -2.645 1.00 50.97 100 ASN A O 1
ATOM 841 N N . LEU A 1 101 ? 28.362 -5.968 -2.358 1.00 51.94 101 LEU A N 1
ATOM 842 C CA . LEU A 1 101 ? 28.656 -5.430 -1.018 1.00 51.94 101 LEU A CA 1
ATOM 843 C C . LEU A 1 101 ? 28.447 -6.484 0.091 1.00 51.94 101 LEU A C 1
ATOM 845 O O . LEU A 1 101 ? 28.745 -6.216 1.250 1.00 51.94 101 LEU A O 1
ATOM 849 N N . LYS A 1 102 ? 27.921 -7.675 -0.233 1.00 56.31 102 LYS A N 1
ATOM 850 C CA . LYS A 1 102 ? 27.652 -8.752 0.734 1.00 56.31 102 LYS A CA 1
ATOM 851 C C . LYS A 1 102 ? 28.158 -10.080 0.196 1.00 56.31 102 LYS A C 1
ATOM 853 O O . LYS A 1 102 ? 27.409 -10.845 -0.413 1.00 56.31 102 LYS A O 1
ATOM 858 N N . LYS A 1 103 ? 29.454 -10.318 0.400 1.00 61.44 103 LYS A N 1
ATOM 859 C CA . LYS A 1 103 ? 30.225 -11.422 -0.188 1.00 61.44 103 LYS A CA 1
ATOM 860 C C . LYS A 1 103 ? 29.772 -12.799 0.306 1.00 61.44 103 LYS A C 1
ATOM 862 O O . LYS A 1 103 ? 30.072 -13.795 -0.344 1.00 61.44 103 LYS A O 1
ATOM 867 N N . THR A 1 104 ? 29.022 -12.889 1.409 1.00 70.12 104 THR A N 1
ATOM 868 C CA . THR A 1 104 ? 28.520 -14.172 1.930 1.00 70.12 104 THR A CA 1
ATOM 869 C C . THR A 1 104 ? 26.991 -14.233 2.019 1.00 70.12 104 THR A C 1
ATOM 871 O O . THR A 1 104 ? 26.318 -13.256 2.353 1.00 70.12 104 THR A O 1
ATOM 874 N N . LYS A 1 105 ? 26.414 -15.432 1.812 1.00 71.81 105 LYS A N 1
ATOM 875 C CA . LYS A 1 105 ? 24.977 -15.710 2.053 1.00 71.81 105 LYS A CA 1
ATOM 876 C C . LYS A 1 105 ? 24.527 -15.258 3.455 1.00 71.81 105 LYS A C 1
ATOM 878 O O . LYS A 1 105 ? 23.369 -14.895 3.645 1.00 71.81 105 LYS A O 1
ATOM 883 N N . ARG A 1 106 ? 25.442 -15.262 4.433 1.00 73.56 106 ARG A N 1
ATOM 884 C CA . ARG A 1 106 ? 25.215 -14.808 5.812 1.00 73.56 106 ARG A CA 1
ATOM 885 C C . ARG A 1 106 ? 24.964 -13.301 5.895 1.00 73.56 106 ARG A C 1
ATOM 887 O O . ARG A 1 106 ? 23.975 -12.897 6.495 1.00 73.56 106 ARG A O 1
ATOM 894 N N . GLU A 1 107 ? 25.802 -12.478 5.272 1.00 75.69 107 GLU A N 1
ATOM 895 C CA . GLU A 1 107 ? 25.634 -11.014 5.260 1.00 75.69 107 GLU A CA 1
ATOM 896 C C . GLU A 1 107 ? 24.327 -10.597 4.581 1.00 75.69 107 GLU A C 1
ATOM 898 O O . GLU A 1 107 ? 23.625 -9.699 5.052 1.00 75.69 107 GLU A O 1
ATOM 903 N N . GLN A 1 108 ? 23.956 -11.287 3.499 1.00 72.88 108 GLN A N 1
ATOM 904 C CA . GLN A 1 108 ? 22.678 -11.069 2.822 1.00 72.88 108 GLN A CA 1
ATOM 905 C C . GLN A 1 108 ? 21.493 -11.361 3.753 1.00 72.88 108 GLN A C 1
ATOM 907 O O . GLN A 1 108 ? 20.584 -10.535 3.842 1.00 72.88 108 GLN A O 1
ATOM 912 N N . ARG A 1 109 ? 21.530 -12.476 4.501 1.00 73.31 109 ARG A N 1
ATOM 913 C CA . ARG A 1 109 ? 20.504 -12.818 5.506 1.00 73.31 109 ARG A CA 1
ATOM 914 C C . ARG A 1 109 ? 20.401 -11.755 6.597 1.00 73.31 109 ARG A C 1
ATOM 916 O O . ARG A 1 109 ? 19.298 -11.290 6.859 1.00 73.31 109 ARG A O 1
ATOM 923 N N . ILE A 1 110 ? 21.530 -11.323 7.163 1.00 79.50 110 ILE A N 1
ATOM 924 C CA . ILE A 1 110 ? 21.568 -10.292 8.216 1.00 79.50 110 ILE A CA 1
ATOM 925 C C . ILE A 1 110 ? 20.911 -9.001 7.730 1.00 79.50 110 ILE A C 1
ATOM 927 O O . ILE A 1 110 ? 20.103 -8.406 8.431 1.00 79.50 110 ILE A O 1
ATOM 931 N N . HIS A 1 111 ? 21.203 -8.570 6.507 1.00 78.56 111 HIS A N 1
ATOM 932 C CA . HIS A 1 111 ? 20.612 -7.343 5.989 1.00 78.56 111 HIS A CA 1
ATOM 933 C C . HIS A 1 111 ? 19.117 -7.467 5.676 1.00 78.56 111 HIS A C 1
ATOM 935 O O . HIS A 1 111 ? 18.364 -6.518 5.892 1.00 78.56 111 HIS A O 1
ATOM 941 N N . VAL A 1 112 ? 18.675 -8.609 5.140 1.00 78.75 112 VAL A N 1
ATOM 942 C CA . VAL A 1 112 ? 17.239 -8.870 4.948 1.00 78.75 112 VAL A CA 1
ATOM 943 C C . VAL A 1 112 ? 16.524 -8.843 6.296 1.00 78.75 112 VAL A C 1
ATOM 945 O O . VAL A 1 112 ? 15.500 -8.176 6.412 1.00 78.75 112 VAL A O 1
ATOM 948 N N . GLN A 1 113 ? 17.109 -9.474 7.316 1.00 83.38 113 GLN A N 1
ATOM 949 C CA . GLN A 1 113 ? 16.603 -9.461 8.683 1.00 83.38 113 GLN A CA 1
ATOM 950 C C . GLN A 1 113 ? 16.520 -8.030 9.235 1.00 83.38 113 GLN A C 1
ATOM 952 O O . GLN A 1 113 ? 15.444 -7.602 9.630 1.00 83.38 113 GLN A O 1
ATOM 957 N N . GLN A 1 114 ? 17.601 -7.249 9.167 1.00 86.50 114 GLN A N 1
ATOM 958 C CA . GLN A 1 114 ? 17.619 -5.857 9.637 1.00 86.50 114 GLN A CA 1
ATOM 959 C C . GLN A 1 114 ? 16.566 -4.984 8.943 1.00 86.50 114 GLN A C 1
ATOM 961 O O . GLN A 1 114 ? 15.944 -4.128 9.569 1.00 86.50 114 GLN A O 1
ATOM 966 N N . ASN A 1 115 ? 16.353 -5.167 7.638 1.00 84.62 115 ASN A N 1
ATOM 967 C CA . ASN A 1 115 ? 15.323 -4.420 6.919 1.00 84.62 115 ASN A CA 1
ATOM 968 C C . ASN A 1 115 ? 13.911 -4.871 7.297 1.00 84.62 115 ASN A C 1
ATOM 970 O O . ASN A 1 115 ? 13.027 -4.027 7.434 1.00 84.62 115 ASN A O 1
ATOM 974 N N . ALA A 1 116 ? 13.698 -6.172 7.490 1.00 86.94 116 ALA A N 1
ATOM 975 C CA . ALA A 1 116 ? 12.434 -6.696 7.987 1.00 86.94 116 ALA A CA 1
ATOM 976 C C . ALA A 1 116 ? 12.133 -6.178 9.406 1.00 86.94 116 ALA A C 1
ATOM 978 O O . ALA A 1 116 ? 11.028 -5.700 9.641 1.00 86.94 116 ALA A O 1
ATOM 979 N N . GLU A 1 117 ? 13.122 -6.144 10.304 1.00 89.00 117 GLU A N 1
ATOM 980 C CA . GLU A 1 117 ? 13.011 -5.560 11.651 1.00 89.00 117 GLU A CA 1
ATOM 981 C C . GLU A 1 117 ? 12.652 -4.067 11.602 1.00 89.00 117 GLU A C 1
ATOM 983 O O . GLU A 1 117 ? 11.744 -3.621 12.304 1.00 89.00 117 GLU A O 1
ATOM 988 N N . LYS A 1 118 ? 13.293 -3.282 10.724 1.00 90.19 118 LYS A N 1
ATOM 989 C CA . LYS A 1 118 ? 12.944 -1.863 10.511 1.00 90.19 118 LYS A CA 1
ATOM 990 C C . LYS A 1 118 ? 11.499 -1.688 10.039 1.00 90.19 118 LYS A C 1
ATOM 992 O O . LYS A 1 118 ? 10.787 -0.823 10.548 1.00 90.19 118 LYS A O 1
ATOM 997 N N . ASN A 1 119 ? 11.060 -2.506 9.083 1.00 90.12 119 ASN A N 1
ATOM 998 C CA . ASN A 1 119 ? 9.690 -2.464 8.569 1.00 90.12 119 ASN A CA 1
ATOM 999 C C . ASN A 1 119 ? 8.672 -2.853 9.646 1.00 90.12 119 ASN A C 1
ATOM 1001 O O . ASN A 1 119 ? 7.638 -2.204 9.784 1.00 90.12 119 ASN A O 1
ATOM 1005 N N . LEU A 1 120 ? 8.985 -3.869 10.444 1.00 93.56 120 LEU A N 1
ATOM 1006 C CA . LEU A 1 120 ? 8.172 -4.320 11.565 1.00 93.56 120 LEU A CA 1
ATOM 1007 C C . LEU A 1 120 ? 8.043 -3.220 12.628 1.00 93.56 120 LEU A C 1
ATOM 1009 O O . LEU A 1 120 ? 6.933 -2.930 13.071 1.00 93.56 120 LEU A O 1
ATOM 1013 N N . ASN A 1 121 ? 9.134 -2.531 12.972 1.00 95.06 121 ASN A N 1
ATOM 1014 C CA . ASN A 1 121 ? 9.093 -1.388 13.890 1.00 95.06 121 ASN A CA 1
ATOM 1015 C C . ASN A 1 121 ? 8.183 -0.267 13.370 1.00 95.06 121 ASN A C 1
ATOM 1017 O O . ASN A 1 121 ? 7.380 0.284 14.124 1.00 95.06 121 ASN A O 1
ATOM 1021 N N . LEU A 1 122 ? 8.245 0.031 12.068 1.00 95.88 122 LEU A N 1
ATOM 1022 C CA . LEU A 1 122 ? 7.344 0.992 11.434 1.00 95.88 122 LEU A CA 1
ATOM 1023 C C . LEU A 1 122 ? 5.872 0.553 11.530 1.00 95.88 122 LEU A C 1
ATOM 1025 O O . LEU A 1 122 ? 5.004 1.385 11.805 1.00 95.88 122 LEU A O 1
ATOM 1029 N N . LEU A 1 123 ? 5.577 -0.731 11.308 1.00 95.69 123 LEU A N 1
ATOM 1030 C CA . LEU A 1 123 ? 4.222 -1.275 11.435 1.00 95.69 123 LEU A CA 1
ATOM 1031 C C . LEU A 1 123 ? 3.721 -1.209 12.884 1.00 95.69 123 LEU A C 1
ATOM 1033 O O . LEU A 1 123 ? 2.611 -0.727 13.108 1.00 95.69 123 LEU A O 1
ATOM 1037 N N . LYS A 1 124 ? 4.548 -1.583 13.870 1.00 96.00 124 LYS A N 1
ATOM 1038 C CA . LYS A 1 124 ? 4.225 -1.474 15.307 1.00 96.00 124 LYS A CA 1
ATOM 1039 C C . LYS A 1 124 ? 3.946 -0.030 15.723 1.00 96.00 124 LYS A C 1
ATOM 1041 O O . LYS A 1 124 ? 2.948 0.234 16.389 1.00 96.00 124 LYS A O 1
ATOM 1046 N N . MET A 1 125 ? 4.760 0.920 15.262 1.00 97.19 125 MET A N 1
ATOM 1047 C CA . MET A 1 125 ? 4.524 2.349 15.491 1.00 97.19 125 MET A CA 1
ATOM 1048 C C . MET A 1 125 ? 3.182 2.802 14.888 1.00 97.19 125 MET A C 1
ATOM 1050 O O . MET A 1 125 ? 2.391 3.475 15.549 1.00 97.19 125 MET A O 1
ATOM 1054 N N . LYS A 1 126 ? 2.876 2.407 13.644 1.00 96.56 126 LYS A N 1
ATOM 1055 C CA . LYS A 1 126 ? 1.582 2.716 13.006 1.00 96.56 126 LYS A CA 1
ATOM 1056 C C . LYS A 1 126 ? 0.404 2.102 13.764 1.00 96.56 126 LYS A C 1
ATOM 1058 O O . LYS A 1 126 ? -0.621 2.766 13.912 1.00 96.56 126 LYS A O 1
ATOM 1063 N N . LEU A 1 127 ? 0.555 0.876 14.264 1.00 97.25 127 LEU A N 1
ATOM 1064 C CA . LEU A 1 127 ? -0.453 0.197 15.074 1.00 97.25 127 LEU A CA 1
ATOM 1065 C C . LEU A 1 127 ? -0.735 0.964 16.373 1.00 97.25 127 LEU A C 1
ATOM 1067 O O . LEU A 1 127 ? -1.896 1.186 16.714 1.00 97.25 127 LEU A O 1
ATOM 1071 N N . GLN A 1 128 ? 0.304 1.443 17.063 1.00 97.25 128 GLN A N 1
ATOM 1072 C CA . GLN A 1 128 ? 0.154 2.286 18.256 1.00 97.25 128 GLN A CA 1
ATOM 1073 C C . GLN A 1 128 ? -0.609 3.582 17.953 1.00 97.25 128 GLN A C 1
ATOM 1075 O O . GLN A 1 128 ? -1.537 3.934 18.681 1.00 97.25 128 GLN A O 1
ATOM 1080 N N . ILE A 1 129 ? -0.281 4.266 16.851 1.00 97.19 129 ILE A N 1
ATOM 1081 C CA . ILE A 1 129 ? -0.991 5.482 16.423 1.00 97.19 129 ILE A CA 1
ATOM 1082 C C . ILE A 1 129 ? -2.476 5.186 16.172 1.00 97.19 129 ILE A C 1
ATOM 1084 O O . ILE A 1 129 ? -3.342 5.940 16.615 1.00 97.19 129 ILE A O 1
ATOM 1088 N N . ILE A 1 130 ? -2.787 4.080 15.493 1.00 96.62 130 ILE A N 1
ATOM 1089 C CA . ILE A 1 130 ? -4.172 3.668 15.231 1.00 96.62 130 ILE A CA 1
ATOM 1090 C C . ILE A 1 130 ? -4.905 3.350 16.532 1.00 96.62 130 ILE A C 1
ATOM 1092 O O . ILE A 1 130 ? -6.005 3.859 16.728 1.00 96.62 130 ILE A O 1
ATOM 1096 N N . ASN A 1 131 ? -4.296 2.593 17.447 1.00 96.31 131 ASN A N 1
ATOM 1097 C CA . ASN A 1 131 ? -4.884 2.306 18.757 1.00 96.31 131 ASN A CA 1
ATOM 1098 C C . ASN A 1 131 ? -5.173 3.598 19.540 1.00 96.31 131 ASN A C 1
ATOM 1100 O O . ASN A 1 131 ? -6.261 3.744 20.093 1.00 96.31 131 ASN A O 1
ATOM 1104 N N . ASN A 1 132 ? -4.263 4.574 19.521 1.00 97.00 132 ASN A N 1
ATOM 1105 C CA . ASN A 1 132 ? -4.474 5.878 20.155 1.00 97.00 132 ASN A CA 1
ATOM 1106 C C . ASN A 1 132 ? -5.615 6.673 19.505 1.00 97.00 132 ASN A C 1
ATOM 1108 O O . ASN A 1 132 ? -6.385 7.341 20.192 1.00 97.00 132 ASN A O 1
ATOM 1112 N N . ASN A 1 133 ? -5.761 6.596 18.185 1.00 94.94 133 ASN A N 1
ATOM 1113 C CA . ASN A 1 133 ? -6.870 7.240 17.485 1.00 94.94 133 ASN A CA 1
ATOM 1114 C C . ASN A 1 133 ? -8.208 6.551 17.782 1.00 94.94 133 ASN A C 1
ATOM 1116 O O . ASN A 1 133 ? -9.204 7.237 17.997 1.00 94.94 133 ASN A O 1
ATOM 1120 N N . ILE A 1 134 ? -8.227 5.216 17.858 1.00 94.12 134 ILE A N 1
ATOM 1121 C CA . ILE A 1 134 ? -9.407 4.436 18.252 1.00 94.12 134 ILE A CA 1
ATOM 1122 C C . ILE A 1 134 ? -9.818 4.785 19.682 1.00 94.12 134 ILE A C 1
ATOM 1124 O O . ILE A 1 134 ? -10.996 5.016 19.925 1.00 94.12 134 ILE A O 1
ATOM 1128 N N . THR A 1 135 ? -8.883 4.858 20.634 1.00 92.44 135 THR A N 1
ATOM 1129 C CA . THR A 1 135 ? -9.219 5.205 22.025 1.00 92.44 135 THR A CA 1
ATOM 1130 C C . THR A 1 135 ? -9.746 6.631 22.147 1.00 92.44 135 THR A C 1
ATOM 1132 O O . THR A 1 135 ? -10.719 6.844 22.865 1.00 92.44 135 THR A O 1
ATOM 1135 N N . LYS A 1 136 ? -9.167 7.600 21.424 1.00 91.44 136 LYS A N 1
ATOM 1136 C CA . LYS A 1 136 ? -9.678 8.981 21.362 1.00 91.44 136 LYS A CA 1
ATOM 1137 C C . LYS A 1 136 ? -11.090 9.045 20.779 1.00 91.44 136 LYS A C 1
ATOM 1139 O O . LYS A 1 136 ? -11.950 9.670 21.388 1.00 91.44 136 LYS A O 1
ATOM 1144 N N . LEU A 1 137 ? -11.337 8.366 19.655 1.00 89.75 137 LEU A N 1
ATOM 1145 C CA . LEU A 1 137 ? -12.663 8.321 19.033 1.00 89.75 137 LEU A CA 1
ATOM 1146 C C . LEU A 1 137 ? -13.682 7.618 19.932 1.00 89.75 137 LEU A C 1
ATOM 1148 O O . LEU A 1 137 ? -14.741 8.167 20.189 1.00 89.75 137 LEU A O 1
ATOM 1152 N N . ARG A 1 138 ? -13.352 6.460 20.510 1.00 87.75 138 ARG A N 1
ATOM 1153 C CA . ARG A 1 138 ? -14.238 5.783 21.473 1.00 87.75 138 ARG A CA 1
ATOM 1154 C C . ARG A 1 138 ? -14.596 6.669 22.664 1.00 87.75 138 ARG A C 1
ATOM 1156 O O . ARG A 1 138 ? -15.736 6.660 23.106 1.00 87.75 138 ARG A O 1
ATOM 1163 N N . LYS A 1 139 ? -13.645 7.461 23.171 1.00 86.12 139 LYS A N 1
ATOM 1164 C CA . LYS A 1 139 ? -13.920 8.434 24.238 1.00 86.12 139 LYS A CA 1
ATOM 1165 C C . LYS A 1 139 ? -14.876 9.538 23.779 1.00 86.12 139 LYS A C 1
ATOM 1167 O O . LYS A 1 139 ? -15.756 9.895 24.549 1.00 86.12 139 LYS A O 1
ATOM 1172 N N . SER A 1 140 ? -14.739 10.055 22.553 1.00 83.94 140 SER A N 1
ATOM 1173 C CA . SER A 1 140 ? -15.637 11.100 22.036 1.00 83.94 140 SER A CA 1
ATOM 1174 C C . SER A 1 140 ? -17.030 10.583 21.663 1.00 83.94 140 SER A C 1
ATOM 1176 O O . SER A 1 140 ? -18.001 11.301 21.852 1.00 83.94 140 SER A O 1
ATOM 1178 N N . LEU A 1 141 ? -17.147 9.349 21.156 1.00 81.44 141 LEU A N 1
ATOM 1179 C CA . LEU A 1 141 ? -18.438 8.700 20.869 1.00 81.44 141 LEU A CA 1
ATOM 1180 C C . LEU A 1 141 ? -19.128 8.147 22.137 1.00 81.44 141 LEU A C 1
ATOM 1182 O O . LEU A 1 141 ? -20.285 7.731 22.097 1.00 81.44 141 LEU A O 1
ATOM 1186 N N . GLY A 1 142 ? -18.420 8.138 23.270 1.00 61.00 142 GLY A N 1
ATOM 1187 C CA . GLY A 1 142 ? -18.711 7.359 24.473 1.00 61.00 142 GLY A CA 1
ATOM 1188 C C . GLY A 1 142 ? -19.948 7.732 25.295 1.00 61.00 142 GLY A C 1
ATOM 1189 O O . GLY A 1 142 ? -20.049 7.259 26.422 1.00 61.00 142 GLY A O 1
ATOM 1190 N N . PHE A 1 143 ? -20.896 8.515 24.775 1.00 58.47 143 PHE A N 1
ATOM 1191 C CA . PHE A 1 143 ? -22.174 8.737 25.464 1.00 58.47 143 PHE A CA 1
ATOM 1192 C C . PHE A 1 143 ? -23.219 7.644 25.174 1.00 58.47 143 PHE A C 1
ATOM 1194 O O . PHE A 1 143 ? -24.075 7.387 26.014 1.00 58.47 143 PHE A O 1
ATOM 1201 N N . LEU A 1 144 ? -23.114 6.934 24.041 1.00 54.56 144 LEU A N 1
ATOM 1202 C CA . LEU A 1 144 ? -24.083 5.893 23.651 1.00 54.56 144 LEU A CA 1
ATOM 1203 C C . LEU A 1 144 ? -23.550 4.455 23.824 1.00 54.56 144 LEU A C 1
ATOM 1205 O O . LEU A 1 144 ? -24.317 3.508 23.982 1.00 54.56 144 LEU A O 1
ATOM 1209 N N . GLU A 1 145 ? -22.225 4.276 23.828 1.00 46.12 145 GLU A N 1
ATOM 1210 C CA . GLU A 1 145 ? -21.572 2.958 23.726 1.00 46.12 145 GLU A CA 1
ATOM 1211 C C . GLU A 1 145 ? -21.368 2.246 25.082 1.00 46.12 145 GLU A C 1
ATOM 1213 O O . GLU A 1 145 ? -21.147 1.033 25.115 1.00 46.12 145 GLU A O 1
ATOM 1218 N N . LEU A 1 146 ? -21.487 2.943 26.225 1.00 49.97 146 LEU A N 1
ATOM 1219 C CA . LEU A 1 146 ? -21.329 2.310 27.548 1.00 49.97 146 LEU A CA 1
ATOM 1220 C C . LEU A 1 146 ? -22.416 1.250 27.821 1.00 49.97 146 LEU A C 1
ATOM 1222 O O . LEU A 1 146 ? -22.177 0.305 28.569 1.00 49.97 146 LEU A O 1
ATOM 1226 N N . ALA A 1 147 ? -23.565 1.353 27.149 1.00 44.84 147 ALA A N 1
ATOM 1227 C CA . ALA A 1 147 ? -24.641 0.366 27.202 1.00 44.84 147 ALA A CA 1
ATOM 1228 C C . ALA A 1 147 ? -24.392 -0.889 26.333 1.00 44.84 147 ALA A C 1
ATOM 1230 O O . ALA A 1 147 ? -25.123 -1.864 26.474 1.00 44.84 147 ALA A O 1
ATOM 1231 N N . SER A 1 148 ? -23.385 -0.883 25.445 1.00 47.38 148 SER A N 1
ATOM 1232 C CA . SER A 1 148 ? -23.216 -1.890 24.380 1.00 47.38 148 SER A CA 1
ATOM 1233 C C . SER A 1 148 ? -22.021 -2.833 24.558 1.00 47.38 148 SER A C 1
ATOM 1235 O O . SER A 1 148 ? -21.862 -3.760 23.770 1.00 47.38 148 SER A O 1
ATOM 1237 N N . LYS A 1 149 ? -21.161 -2.647 25.570 1.00 49.78 149 LYS A N 1
ATOM 1238 C CA . LYS A 1 149 ? -20.009 -3.553 25.795 1.00 49.78 149 LYS A CA 1
ATOM 1239 C C . LYS A 1 149 ? -20.404 -4.986 26.166 1.00 49.78 149 LYS A C 1
ATOM 1241 O O . LYS A 1 149 ? -19.558 -5.875 26.168 1.00 49.78 149 LYS A O 1
ATOM 1246 N N . THR A 1 150 ? -21.674 -5.209 26.468 1.00 47.34 150 THR A N 1
ATOM 1247 C CA . THR A 1 150 ? -22.275 -6.530 26.554 1.00 47.34 150 THR A CA 1
ATOM 1248 C C . THR A 1 150 ? -23.437 -6.558 25.572 1.00 47.34 150 THR A C 1
ATOM 1250 O O . THR A 1 150 ? -24.326 -5.725 25.700 1.00 47.34 150 THR A O 1
ATOM 1253 N N . ASP A 1 151 ? -23.512 -7.547 24.678 1.00 50.25 151 ASP A N 1
ATOM 1254 C CA . ASP A 1 151 ? -24.683 -7.791 23.801 1.00 50.25 151 ASP A CA 1
ATOM 1255 C C . ASP A 1 151 ? -26.004 -7.991 24.580 1.00 50.25 151 ASP A C 1
ATOM 1257 O O . ASP A 1 151 ? -27.097 -8.116 24.027 1.00 50.25 151 ASP A O 1
ATOM 1261 N N . LYS A 1 152 ? -25.919 -8.017 25.910 1.00 60.59 152 LYS A N 1
ATOM 1262 C CA . LYS A 1 152 ? -27.045 -7.961 26.825 1.00 60.59 152 LYS A CA 1
ATOM 1263 C C . LYS A 1 152 ? -27.510 -6.513 26.951 1.00 60.59 152 LYS A C 1
ATOM 1265 O O . LYS A 1 152 ? -26.866 -5.711 27.624 1.00 60.59 152 LYS A O 1
ATOM 1270 N N . LYS A 1 153 ? -28.683 -6.218 26.377 1.00 65.69 153 LYS A N 1
ATOM 1271 C CA . LYS A 1 153 ? -29.478 -5.028 26.720 1.00 65.69 153 LYS A CA 1
ATOM 1272 C C . LYS A 1 153 ? -29.487 -4.868 28.243 1.00 65.69 153 LYS A C 1
ATOM 1274 O O . LYS A 1 153 ? -29.891 -5.796 28.952 1.00 65.69 153 LYS A O 1
ATOM 1279 N N . VAL A 1 154 ? -29.021 -3.724 28.740 1.00 72.12 154 VAL A N 1
ATOM 1280 C CA . VAL A 1 154 ? -29.008 -3.430 30.178 1.00 72.12 154 VAL A CA 1
ATOM 1281 C C . VAL A 1 154 ? -30.450 -3.484 30.688 1.00 72.12 154 VAL A C 1
ATOM 1283 O O . VAL A 1 154 ? -31.301 -2.718 30.242 1.00 72.12 154 VAL A O 1
ATOM 1286 N N . LYS A 1 155 ? -30.745 -4.427 31.590 1.00 83.31 155 LYS A N 1
ATOM 1287 C CA . LYS A 1 155 ? -32.078 -4.581 32.185 1.00 83.31 155 LYS A CA 1
ATOM 1288 C C . LYS A 1 155 ? -32.182 -3.676 33.412 1.00 83.31 155 LYS A C 1
ATOM 1290 O O . LYS A 1 155 ? -31.510 -3.935 34.407 1.00 83.31 155 LYS A O 1
ATOM 1295 N N . HIS A 1 156 ? -33.028 -2.652 33.353 1.00 85.50 156 HIS A N 1
ATOM 1296 C CA . HIS A 1 156 ? -33.387 -1.849 34.522 1.00 85.50 156 HIS A CA 1
ATOM 1297 C C . HIS A 1 156 ? -34.509 -2.561 35.291 1.00 85.50 156 HIS A C 1
ATOM 1299 O O . HIS A 1 156 ? -35.606 -2.717 34.761 1.00 85.50 156 HIS A O 1
ATOM 1305 N N . LYS A 1 157 ? -34.221 -3.044 36.505 1.00 90.06 157 LYS A N 1
ATOM 1306 C CA . LYS A 1 157 ? -35.209 -3.700 37.376 1.00 90.06 157 LYS A CA 1
ATOM 1307 C C . LYS A 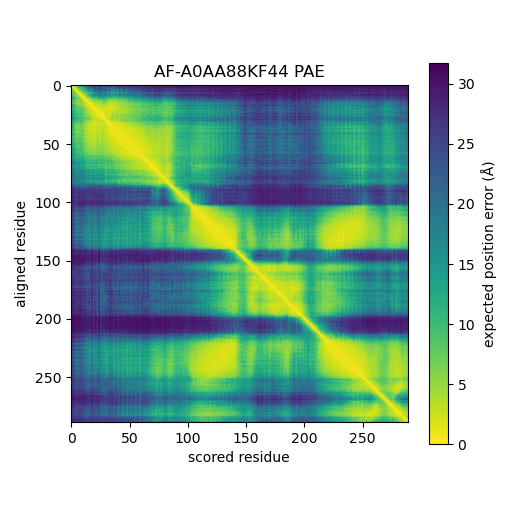1 157 ? -35.744 -2.688 38.383 1.00 90.06 157 LYS A C 1
ATOM 1309 O O . LYS A 1 157 ? -34.951 -2.026 39.044 1.00 90.06 157 LYS A O 1
ATOM 1314 N N . ILE A 1 158 ? -37.064 -2.590 38.485 1.00 91.00 158 ILE A N 1
ATOM 1315 C CA . ILE A 1 158 ? -37.761 -1.700 39.418 1.00 91.00 158 ILE A CA 1
ATOM 1316 C C . ILE A 1 158 ? -38.366 -2.580 40.509 1.00 91.00 158 ILE A C 1
ATOM 1318 O O . ILE A 1 158 ? -38.913 -3.638 40.206 1.00 91.00 158 ILE A O 1
ATOM 1322 N N . PHE A 1 159 ? -38.193 -2.178 41.766 1.00 93.12 159 PHE A N 1
ATOM 1323 C CA . PHE A 1 159 ? -38.732 -2.895 42.917 1.00 93.12 159 PHE A CA 1
ATOM 1324 C C . PHE A 1 159 ? -39.984 -2.178 43.406 1.00 93.12 159 PHE A C 1
ATOM 1326 O O . PHE A 1 159 ? -39.958 -0.967 43.618 1.00 93.12 159 PHE A O 1
ATOM 1333 N N . VAL A 1 160 ? -41.053 -2.945 43.580 1.00 93.50 160 VAL A N 1
ATOM 1334 C CA . VAL A 1 160 ? -42.387 -2.480 43.962 1.00 93.50 160 VAL A CA 1
ATOM 1335 C C . VAL A 1 160 ? -42.770 -3.158 45.282 1.00 93.50 160 VAL A C 1
ATOM 1337 O O . VAL A 1 160 ? -42.255 -4.242 45.572 1.00 93.50 160 VAL A O 1
ATOM 1340 N N . LYS A 1 161 ? -43.571 -2.502 46.134 1.00 90.12 161 LYS A N 1
ATOM 1341 C CA . LYS A 1 161 ? -43.805 -2.959 47.516 1.00 90.12 161 LYS A CA 1
ATOM 1342 C C . LYS A 1 161 ? -45.009 -3.883 47.655 1.00 90.12 161 LYS A C 1
ATOM 1344 O O . LYS A 1 161 ? -44.981 -4.743 48.533 1.00 90.12 161 LYS A O 1
ATOM 1349 N N . SER A 1 162 ? -46.033 -3.716 46.825 1.00 93.62 162 SER A N 1
ATOM 1350 C CA . SER A 1 162 ? -47.223 -4.569 46.809 1.00 93.62 162 SER A CA 1
ATOM 1351 C C . SER A 1 162 ? -47.461 -5.180 45.428 1.00 93.62 162 SER A C 1
ATOM 1353 O O . SER A 1 162 ? -46.946 -4.709 44.415 1.00 93.62 162 SER A O 1
ATOM 1355 N N . GLU A 1 163 ? -48.236 -6.260 45.396 1.00 90.81 163 GLU A N 1
ATOM 1356 C CA . GLU A 1 163 ? -48.637 -6.912 44.146 1.00 90.81 163 GLU A CA 1
ATOM 1357 C C . GLU A 1 163 ? -49.651 -6.055 43.368 1.00 90.81 163 GLU A C 1
ATOM 1359 O O . GLU A 1 163 ? -49.588 -5.978 42.147 1.00 90.81 163 GLU A O 1
ATOM 1364 N N . GLU A 1 164 ? -50.486 -5.288 44.074 1.00 89.81 164 GLU A N 1
ATOM 1365 C CA . GLU A 1 164 ? -51.409 -4.311 43.478 1.00 89.81 164 GLU A CA 1
ATOM 1366 C C . GLU A 1 164 ? -50.665 -3.191 42.725 1.00 89.81 164 GLU A C 1
ATOM 1368 O O . GLU A 1 164 ? -51.025 -2.831 41.604 1.00 89.81 164 GLU A O 1
ATOM 1373 N N . GLU A 1 165 ? -49.569 -2.678 43.298 1.00 86.62 165 GLU A N 1
ATOM 1374 C CA . GLU A 1 165 ? -48.710 -1.682 42.647 1.00 86.62 165 GLU A CA 1
ATOM 1375 C C . GLU A 1 165 ? -47.973 -2.257 41.420 1.00 86.62 165 GLU A C 1
ATOM 1377 O O . GLU A 1 165 ? -47.578 -1.501 40.532 1.00 86.62 165 GLU A O 1
ATOM 1382 N N . LEU A 1 166 ? -47.757 -3.578 41.359 1.00 89.94 166 LEU A N 1
ATOM 1383 C CA . LEU A 1 166 ? -47.121 -4.240 40.218 1.00 89.94 166 LEU A CA 1
ATOM 1384 C C . LEU A 1 166 ? -48.067 -4.287 39.010 1.00 89.94 166 LEU A C 1
ATOM 1386 O O . LEU A 1 166 ? -47.629 -4.047 37.885 1.00 89.94 166 LEU A O 1
ATOM 1390 N N . GLU A 1 167 ? -49.351 -4.576 39.235 1.00 90.38 167 GLU A N 1
ATOM 1391 C CA . GLU A 1 167 ? -50.361 -4.648 38.170 1.00 90.38 167 GLU A CA 1
ATOM 1392 C C . GLU A 1 167 ? -50.682 -3.275 37.559 1.00 90.38 167 GLU A C 1
ATOM 1394 O O . GLU A 1 167 ? -50.952 -3.179 36.363 1.00 90.38 167 GLU A O 1
ATOM 1399 N N . GLN A 1 168 ? -50.605 -2.203 38.354 1.00 92.62 168 GLN A N 1
ATOM 1400 C CA . GLN A 1 168 ? -50.907 -0.824 37.935 1.00 92.62 168 GLN A CA 1
ATOM 1401 C C . GLN A 1 168 ? -49.658 -0.008 37.560 1.00 92.62 168 GLN A C 1
ATOM 1403 O O . GLN A 1 168 ? -49.730 1.208 37.390 1.00 92.62 168 GLN A O 1
ATOM 1408 N N . PHE A 1 169 ? -48.498 -0.655 37.434 1.00 91.75 169 PHE A N 1
ATOM 1409 C CA . PHE A 1 169 ? -47.231 0.032 37.214 1.00 91.75 169 PHE A CA 1
ATOM 1410 C C . PHE A 1 169 ? -47.141 0.691 35.822 1.00 91.75 169 PHE A C 1
ATOM 1412 O O . PHE A 1 169 ? -46.927 0.007 34.818 1.00 91.75 169 PHE A O 1
ATOM 1419 N N . ASP A 1 170 ? -47.197 2.027 35.763 1.00 91.88 170 ASP A N 1
ATOM 1420 C CA . ASP A 1 170 ? -46.870 2.804 34.559 1.00 91.88 170 ASP A CA 1
ATOM 1421 C C . ASP A 1 170 ? -45.447 3.398 34.647 1.00 91.88 170 ASP A C 1
ATOM 1423 O O . ASP A 1 170 ? -45.161 4.236 35.514 1.00 91.88 170 ASP A O 1
ATOM 1427 N N . PRO A 1 171 ? -44.521 3.023 33.741 1.00 90.12 171 PRO A N 1
ATOM 1428 C CA . PRO A 1 171 ? -43.186 3.608 33.706 1.00 90.12 171 PRO A CA 1
ATOM 1429 C C . PRO A 1 171 ? -43.195 5.123 33.440 1.00 90.12 171 PRO A C 1
ATOM 1431 O O . PRO A 1 171 ? -42.288 5.818 33.905 1.00 90.12 171 PRO A O 1
ATOM 1434 N N . VAL A 1 172 ? -44.181 5.654 32.710 1.00 91.94 172 VAL A N 1
ATOM 1435 C CA . VAL A 1 172 ? -44.257 7.085 32.380 1.00 91.94 172 VAL A CA 1
ATOM 1436 C C . VAL A 1 172 ? -44.510 7.915 33.639 1.00 91.94 172 VAL A C 1
ATOM 1438 O O . VAL A 1 172 ? -43.806 8.904 33.872 1.00 91.94 172 VAL A O 1
ATOM 1441 N N . GLU A 1 173 ? -45.465 7.490 34.465 1.00 90.94 173 GLU A N 1
ATOM 1442 C CA . GLU A 1 173 ? -45.788 8.129 35.743 1.00 90.94 173 GLU A CA 1
ATOM 1443 C C . GLU A 1 173 ? -44.695 7.902 36.789 1.00 90.94 173 GLU A C 1
ATOM 1445 O O . GLU A 1 173 ? -44.267 8.855 37.440 1.00 90.94 173 GLU A O 1
ATOM 1450 N N . HIS A 1 174 ? -44.158 6.680 36.891 1.00 91.06 174 HIS A N 1
ATOM 1451 C CA . HIS A 1 174 ? -43.092 6.355 37.844 1.00 91.06 174 HIS A CA 1
ATOM 1452 C C . HIS A 1 174 ? -41.846 7.239 37.665 1.00 91.06 174 HIS A C 1
ATOM 1454 O O . HIS A 1 174 ? -41.215 7.645 38.644 1.00 91.06 174 HIS A O 1
ATOM 1460 N N . PHE A 1 175 ? -41.466 7.546 36.420 1.00 90.50 175 PHE A N 1
ATOM 1461 C CA . PHE A 1 175 ? -40.323 8.420 36.137 1.00 90.50 175 PHE A CA 1
ATOM 1462 C C . PHE A 1 175 ? -40.685 9.905 36.005 1.00 90.50 175 PHE A C 1
ATOM 1464 O O . PHE A 1 175 ? -39.767 10.722 35.915 1.00 90.50 175 PHE A O 1
ATOM 1471 N N . ASP A 1 176 ? -41.975 10.262 36.023 1.00 91.62 176 ASP A N 1
ATOM 1472 C CA . ASP A 1 176 ? -42.483 11.618 35.768 1.00 91.62 176 ASP A CA 1
ATOM 1473 C C . ASP A 1 176 ? -41.891 12.206 34.475 1.00 91.62 176 ASP A C 1
ATOM 1475 O O . ASP A 1 176 ? -41.329 13.299 34.463 1.00 91.62 176 ASP A O 1
ATOM 1479 N N . THR A 1 177 ? -41.934 11.436 33.383 1.00 91.56 177 THR A N 1
ATOM 1480 C CA . THR A 1 177 ? -41.311 11.790 32.088 1.00 91.56 177 THR A CA 1
ATOM 1481 C C . THR A 1 177 ? -42.346 11.842 30.964 1.00 91.56 177 THR A C 1
ATOM 1483 O O . THR A 1 177 ? -43.511 11.477 31.144 1.00 91.56 177 THR A O 1
ATOM 1486 N N . ASP A 1 178 ? -41.950 12.366 29.807 1.00 88.81 178 ASP A N 1
ATOM 1487 C CA . ASP A 1 178 ? -42.744 12.292 28.577 1.00 88.81 178 ASP A CA 1
ATOM 1488 C C . ASP A 1 178 ? -42.671 10.860 27.990 1.00 88.81 178 ASP A C 1
ATOM 1490 O O . ASP A 1 178 ? -41.575 10.279 27.982 1.00 88.81 178 ASP A O 1
ATOM 1494 N N . PRO A 1 179 ? -43.782 10.281 27.484 1.00 90.06 179 PRO A N 1
ATOM 1495 C CA . PRO A 1 179 ? -43.786 8.991 26.789 1.00 90.06 179 PRO A CA 1
ATOM 1496 C C . PRO A 1 179 ? -42.675 8.810 25.744 1.00 90.06 179 PRO A C 1
ATOM 1498 O O . PRO A 1 179 ? -42.148 7.708 25.596 1.00 90.06 179 PRO A O 1
ATOM 1501 N N . LEU A 1 180 ? -42.264 9.869 25.037 1.00 87.25 180 LEU A N 1
ATOM 1502 C CA . LEU A 1 180 ? -41.212 9.786 24.012 1.00 87.25 180 LEU A CA 1
ATOM 1503 C C . LEU A 1 180 ? -39.812 9.526 24.594 1.00 87.25 180 LEU A C 1
ATOM 1505 O O . LEU A 1 180 ? -38.968 8.915 23.935 1.00 87.25 180 LEU A O 1
ATOM 1509 N N . LEU A 1 181 ? -39.563 9.945 25.836 1.00 85.62 181 LEU A N 1
ATOM 1510 C CA . LEU A 1 181 ? -38.266 9.802 26.506 1.00 85.62 181 LEU A CA 1
ATOM 1511 C C . LEU A 1 181 ? -38.107 8.446 27.206 1.00 85.62 181 LEU A C 1
ATOM 1513 O O . LEU A 1 181 ? -36.998 8.082 27.598 1.00 85.62 181 LEU A O 1
ATOM 1517 N N . ILE A 1 182 ? -39.184 7.664 27.335 1.00 86.88 182 ILE A N 1
ATOM 1518 C CA . ILE A 1 182 ? -39.161 6.398 28.080 1.00 86.88 182 ILE A CA 1
ATOM 1519 C C . ILE A 1 182 ? -38.260 5.346 27.426 1.00 86.88 182 ILE A C 1
ATOM 1521 O O . ILE A 1 182 ? -37.628 4.531 28.105 1.00 86.88 182 ILE A O 1
ATOM 1525 N N . THR A 1 183 ? -38.171 5.391 26.096 1.00 84.00 183 THR A N 1
ATOM 1526 C CA . THR A 1 183 ? -37.354 4.480 25.289 1.00 84.00 183 THR A CA 1
ATOM 1527 C C . THR A 1 183 ? -35.869 4.844 25.330 1.00 84.00 183 THR A C 1
ATOM 1529 O O . THR A 1 183 ? -35.020 3.974 25.126 1.00 84.00 183 THR A O 1
ATOM 1532 N N . GLN A 1 184 ? -35.529 6.098 25.650 1.00 80.06 184 GLN A N 1
ATOM 1533 C CA . GLN A 1 184 ? -34.146 6.552 25.779 1.00 80.06 184 GLN A CA 1
ATOM 1534 C C . GLN A 1 184 ? -33.525 5.990 27.056 1.00 80.06 184 GLN A C 1
ATOM 1536 O O . GLN A 1 184 ? -34.174 5.904 28.092 1.00 80.06 184 GLN A O 1
ATOM 1541 N N . THR A 1 185 ? -32.261 5.580 27.019 1.00 75.75 185 THR A N 1
ATOM 1542 C CA . THR A 1 185 ? -31.562 5.026 28.196 1.00 75.75 185 THR A CA 1
ATOM 1543 C C . THR A 1 185 ? -30.896 6.092 29.061 1.00 75.75 185 THR A C 1
ATOM 1545 O O . THR A 1 185 ? -30.618 5.847 30.231 1.00 75.75 185 THR A O 1
ATOM 1548 N N . HIS A 1 186 ? -30.639 7.267 28.494 1.00 76.56 186 HIS A N 1
ATOM 1549 C CA . HIS A 1 186 ? -29.966 8.392 29.131 1.00 76.56 186 HIS A CA 1
ATOM 1550 C C . HIS A 1 186 ? -30.824 9.653 28.993 1.00 76.56 186 HIS A C 1
ATOM 1552 O O . HIS A 1 186 ? -31.705 9.708 28.144 1.00 76.56 186 HIS A O 1
ATOM 1558 N N . ASN A 1 187 ? -30.551 10.654 29.834 1.00 81.44 187 ASN A N 1
ATOM 1559 C CA . ASN A 1 187 ? -31.180 11.979 29.787 1.00 81.44 187 ASN A CA 1
ATOM 1560 C C . ASN A 1 187 ? -32.727 11.981 29.803 1.00 81.44 187 ASN A C 1
ATOM 1562 O O . ASN A 1 187 ? -33.375 12.676 29.025 1.00 81.44 187 ASN A O 1
ATOM 1566 N N . ARG A 1 188 ? -33.329 11.213 30.719 1.00 86.75 188 ARG A N 1
ATOM 1567 C CA . ARG A 1 188 ? -34.777 11.249 30.983 1.00 86.75 188 ARG A CA 1
ATOM 1568 C C . ARG A 1 188 ? -35.105 12.423 31.909 1.00 86.75 188 ARG A C 1
ATOM 1570 O O . ARG A 1 188 ? -34.950 12.309 33.124 1.00 86.75 188 ARG A O 1
ATOM 1577 N N . ILE A 1 189 ? -35.496 13.559 31.338 1.00 87.81 189 ILE A N 1
ATOM 1578 C CA . ILE A 1 189 ? -35.816 14.780 32.095 1.00 87.81 189 ILE A CA 1
ATOM 1579 C C . ILE A 1 189 ? -37.225 14.663 32.691 1.00 87.81 189 ILE A C 1
ATOM 1581 O O . ILE A 1 189 ? -38.160 14.257 32.001 1.00 87.81 189 ILE A O 1
ATOM 1585 N N . LYS A 1 190 ? -37.379 15.033 33.969 1.00 92.06 190 LYS A N 1
ATOM 1586 C CA . LYS A 1 190 ? -38.687 15.056 34.637 1.00 92.06 190 LYS A CA 1
ATOM 1587 C C . LYS A 1 190 ? -39.558 16.196 34.112 1.00 92.06 190 LYS A C 1
ATOM 1589 O O . LYS A 1 190 ? -39.030 17.264 33.813 1.00 92.06 190 LYS A O 1
ATOM 1594 N N . ARG A 1 191 ? -40.883 16.038 34.100 1.00 89.94 191 ARG A N 1
ATOM 1595 C CA . ARG A 1 191 ? -41.829 17.067 33.623 1.00 89.94 191 ARG A CA 1
ATOM 1596 C C . ARG A 1 191 ? -41.682 18.393 34.365 1.00 89.94 191 ARG A C 1
ATOM 1598 O O . ARG A 1 191 ? -41.678 19.442 33.731 1.00 89.94 191 ARG A O 1
ATOM 1605 N N . LYS A 1 192 ? -41.487 18.354 35.688 1.00 90.00 192 LYS A N 1
ATOM 1606 C CA . LYS A 1 192 ? -41.245 19.561 36.502 1.00 90.00 192 LYS A CA 1
ATOM 1607 C C . LYS A 1 192 ? -39.975 20.293 36.076 1.00 90.00 192 LYS A C 1
ATOM 1609 O O . LYS A 1 192 ? -40.009 21.484 35.806 1.00 90.00 192 LYS A O 1
ATOM 1614 N N . THR A 1 193 ? -38.877 19.552 35.939 1.00 88.44 193 THR A N 1
ATOM 1615 C CA . THR A 1 193 ? -37.594 20.102 35.489 1.00 88.44 193 THR A CA 1
ATOM 1616 C C . THR A 1 193 ? -37.699 20.649 34.068 1.00 88.44 193 THR A C 1
ATOM 1618 O O . THR A 1 193 ? -37.183 21.722 33.802 1.00 88.44 193 THR A O 1
ATOM 1621 N N . LEU A 1 194 ? -38.415 19.963 33.173 1.00 85.69 194 LEU A N 1
ATOM 1622 C CA . LEU A 1 194 ? -38.669 20.433 31.811 1.00 85.69 194 LEU A CA 1
ATOM 1623 C C . LEU A 1 194 ? -39.457 21.754 31.791 1.00 85.69 194 LEU A C 1
ATOM 1625 O O . LEU A 1 194 ? -39.170 22.608 30.960 1.00 85.69 194 LEU A O 1
ATOM 1629 N N . ALA A 1 195 ? -40.420 21.928 32.702 1.00 86.81 195 ALA A N 1
ATOM 1630 C CA . ALA A 1 195 ? -41.218 23.149 32.823 1.00 86.81 195 ALA A CA 1
ATOM 1631 C C . ALA A 1 195 ? -40.446 24.322 33.457 1.00 86.81 195 ALA A C 1
ATOM 1633 O O . ALA A 1 195 ? -40.682 25.474 33.103 1.00 86.81 195 ALA A O 1
ATOM 1634 N N . GLU A 1 196 ? -39.535 24.037 34.393 1.00 87.31 196 GLU A N 1
ATOM 1635 C CA . GLU A 1 196 ? -38.688 25.033 35.070 1.00 87.31 196 GLU A CA 1
ATOM 1636 C C . GLU A 1 196 ? -37.461 25.437 34.251 1.00 87.31 196 GLU A C 1
ATOM 1638 O O . GLU A 1 196 ? -36.893 26.509 34.471 1.00 87.31 196 GLU A O 1
ATOM 1643 N N . MET A 1 197 ? -37.021 24.579 33.326 1.00 78.62 197 MET A N 1
ATOM 1644 C CA . MET A 1 197 ? -35.899 24.887 32.457 1.00 78.62 197 MET A CA 1
ATOM 1645 C C . MET A 1 197 ? -36.241 26.145 31.657 1.00 78.62 197 MET A C 1
ATOM 1647 O O . MET A 1 197 ? -37.236 26.152 30.927 1.00 78.62 197 MET A O 1
ATOM 1651 N N . PRO A 1 198 ? -35.430 27.217 31.765 1.00 76.88 198 PRO A N 1
ATOM 1652 C CA . PRO A 1 198 ? -35.619 28.356 30.894 1.00 76.88 198 PRO A CA 1
ATOM 1653 C C . PRO A 1 198 ? -35.560 27.830 29.466 1.00 76.88 198 PRO A C 1
ATOM 1655 O O . PRO A 1 198 ? -34.743 26.955 29.152 1.00 76.88 198 PRO A O 1
ATOM 1658 N N . ILE A 1 199 ? -36.411 28.376 28.598 1.00 70.06 199 ILE A N 1
ATOM 1659 C CA . ILE A 1 199 ? -36.228 28.261 27.155 1.00 70.06 199 ILE A CA 1
ATOM 1660 C C . ILE A 1 199 ? -34.938 29.026 26.868 1.00 70.06 199 ILE A C 1
ATOM 1662 O O . ILE A 1 199 ? -34.947 30.194 26.489 1.00 70.06 199 ILE A O 1
ATOM 1666 N N . GLN A 1 200 ? -33.800 28.406 27.168 1.00 53.66 200 GLN A N 1
ATOM 1667 C CA . GLN A 1 200 ? -32.503 28.903 26.800 1.00 53.66 200 GLN A CA 1
ATOM 1668 C C . GLN A 1 200 ? -32.576 28.933 25.279 1.00 53.66 200 GLN A C 1
ATOM 1670 O O . GLN A 1 200 ? -32.580 27.887 24.629 1.00 53.66 200 GLN A O 1
ATOM 1675 N N . SER A 1 201 ? -32.678 30.132 24.711 1.00 45.19 201 SER A N 1
ATOM 1676 C CA . SER A 1 201 ? -32.255 30.405 23.348 1.00 45.19 201 SER A CA 1
ATOM 1677 C C . SER A 1 201 ? -30.769 30.059 23.305 1.00 45.19 201 SER A C 1
ATOM 1679 O O . SER A 1 201 ? -29.889 30.880 23.555 1.00 45.19 201 SER A O 1
ATOM 1681 N N . TYR A 1 202 ? -30.492 28.767 23.156 1.00 44.91 202 TYR A N 1
ATOM 1682 C CA . TYR A 1 202 ? -29.164 28.193 23.216 1.00 44.91 202 TYR A CA 1
ATOM 1683 C C . TYR A 1 202 ? -28.388 28.777 22.033 1.00 44.91 202 TYR A C 1
ATOM 1685 O O . TYR A 1 202 ? -28.636 28.419 20.890 1.00 44.91 202 TYR A O 1
ATOM 1693 N N . ALA A 1 203 ? -27.569 29.782 22.345 1.00 40.53 203 ALA A N 1
ATOM 1694 C CA . ALA A 1 203 ? -26.603 30.519 21.535 1.00 40.53 203 ALA A CA 1
ATOM 1695 C C . ALA A 1 203 ? -26.755 30.471 19.985 1.00 40.53 203 ALA A C 1
ATOM 1697 O O . ALA A 1 203 ? -26.499 29.434 19.375 1.00 40.53 203 ALA A O 1
ATOM 1698 N N . PRO A 1 204 ? -26.939 31.624 19.303 1.00 42.97 204 PRO A N 1
ATOM 1699 C CA . PRO A 1 204 ? -26.994 31.735 17.833 1.00 42.97 204 PRO A CA 1
ATOM 1700 C C . PRO A 1 204 ? -25.676 31.392 17.101 1.00 42.97 204 PRO A C 1
ATOM 1702 O O . PRO A 1 204 ? -25.596 31.523 15.883 1.00 42.97 204 PRO A O 1
ATOM 1705 N N . ASN A 1 205 ? -24.643 30.940 17.821 1.00 43.50 205 ASN A N 1
ATOM 1706 C CA . ASN A 1 205 ? -23.368 30.502 17.244 1.00 43.50 205 ASN A CA 1
ATOM 1707 C C . ASN A 1 205 ? -23.336 29.000 16.912 1.00 43.50 205 ASN A C 1
ATOM 1709 O O . ASN A 1 205 ? -22.424 28.550 16.222 1.00 43.50 205 ASN A O 1
ATOM 1713 N N . SER A 1 206 ? -24.329 28.227 17.353 1.00 49.22 206 SER A N 1
ATOM 1714 C CA . SER A 1 206 ? -24.746 27.017 16.648 1.00 49.22 206 SER A CA 1
ATOM 1715 C C . SER A 1 206 ? -25.960 27.420 15.831 1.00 49.22 206 SER A C 1
ATOM 1717 O O . SER A 1 206 ? -27.004 27.704 16.414 1.00 49.22 206 SER A O 1
ATOM 1719 N N . GLY A 1 207 ? -25.801 27.540 14.511 1.00 41.94 207 GLY A N 1
ATOM 1720 C CA . GLY A 1 207 ? -26.880 27.966 13.619 1.00 41.94 207 GLY A CA 1
ATOM 1721 C C . GLY A 1 207 ? -28.189 27.232 13.920 1.00 41.94 207 GLY A C 1
ATOM 1722 O O . GLY A 1 207 ? -28.172 26.090 14.383 1.00 41.94 207 GLY A O 1
ATOM 1723 N N . ALA A 1 208 ? -29.312 27.899 13.653 1.00 41.69 208 ALA A N 1
ATOM 1724 C CA . ALA A 1 208 ? -30.683 27.448 13.923 1.00 41.69 208 ALA A CA 1
ATOM 1725 C C . ALA A 1 208 ? -31.035 26.028 13.407 1.00 41.69 208 ALA A C 1
ATOM 1727 O O . ALA A 1 208 ? -32.077 25.483 13.760 1.00 41.69 208 ALA A O 1
ATOM 1728 N N . ASP A 1 209 ? -30.139 25.402 12.645 1.00 44.88 209 ASP A N 1
ATOM 1729 C CA . ASP A 1 209 ? -30.208 24.040 12.119 1.00 44.88 209 ASP A CA 1
ATOM 1730 C C . ASP A 1 209 ? -29.668 22.955 13.076 1.00 44.88 209 ASP A C 1
ATOM 1732 O O . ASP A 1 209 ? -29.571 21.792 12.688 1.00 44.88 209 ASP A O 1
ATOM 1736 N N . ALA A 1 210 ? -29.314 23.280 14.326 1.00 45.44 210 ALA A N 1
ATOM 1737 C CA . ALA A 1 210 ? -28.796 22.302 15.298 1.00 45.44 210 ALA A CA 1
ATOM 1738 C C . ALA A 1 210 ? -29.791 21.171 15.654 1.00 45.44 210 ALA A C 1
ATOM 1740 O O . ALA A 1 210 ? -29.384 20.148 16.204 1.00 45.44 210 ALA A O 1
ATOM 1741 N N . TYR A 1 211 ? -31.075 21.343 15.315 1.00 45.84 211 TYR A N 1
ATOM 1742 C CA . TYR A 1 211 ? -32.151 20.361 15.503 1.00 45.84 211 TYR A CA 1
ATOM 1743 C C . TYR A 1 211 ? -32.705 19.769 14.196 1.00 45.84 211 TYR A C 1
ATOM 1745 O O . TYR A 1 211 ? -33.633 18.960 14.235 1.00 45.84 211 TYR A O 1
ATOM 1753 N N . SER A 1 212 ? -32.116 20.092 13.037 1.00 47.62 212 SER A N 1
ATOM 1754 C CA . SER A 1 212 ? -32.287 19.255 11.847 1.00 47.62 212 SER A CA 1
ATOM 1755 C C . SER A 1 212 ? -31.522 17.954 12.107 1.00 47.62 212 SER A C 1
ATOM 1757 O O . SER A 1 212 ? -30.312 17.877 11.896 1.00 47.62 212 SER A O 1
ATOM 1759 N N . THR A 1 213 ? -32.241 16.939 12.584 1.00 55.16 213 THR A N 1
ATOM 1760 C CA . THR A 1 213 ? -31.752 15.584 12.898 1.00 55.16 213 THR A CA 1
ATOM 1761 C C . THR A 1 213 ? -30.755 15.054 11.864 1.00 55.16 213 THR A C 1
ATOM 1763 O O . THR A 1 213 ? -29.728 14.494 12.219 1.00 55.16 213 THR A O 1
ATOM 1766 N N . SER A 1 214 ? -30.959 15.344 10.577 1.00 59.38 214 SER A N 1
ATOM 1767 C CA . SER A 1 214 ? -30.098 14.835 9.507 1.00 59.38 214 SER A CA 1
ATOM 1768 C C . SER A 1 214 ? -28.609 15.205 9.621 1.00 59.38 214 SER A C 1
ATOM 1770 O O . SER A 1 214 ? -27.760 14.350 9.392 1.00 59.38 214 SER A O 1
ATOM 1772 N N . THR A 1 215 ? -28.236 16.443 9.952 1.00 60.03 215 THR A N 1
ATOM 1773 C CA . THR A 1 215 ? -26.836 16.907 9.853 1.00 60.03 215 THR A CA 1
ATOM 1774 C C . THR A 1 215 ? -25.981 16.439 11.025 1.00 60.03 215 THR A C 1
ATOM 1776 O O . THR A 1 215 ? -24.842 16.009 10.827 1.00 60.03 215 THR A O 1
ATOM 1779 N N . THR A 1 216 ? -26.529 16.469 12.238 1.00 62.66 216 THR A N 1
ATOM 1780 C CA . THR A 1 216 ? -25.875 15.960 13.451 1.00 62.66 216 THR A CA 1
ATOM 1781 C C . THR A 1 216 ? -25.823 14.430 13.453 1.00 62.66 216 THR A C 1
ATOM 1783 O O . THR A 1 216 ? -24.763 13.862 13.735 1.00 62.66 216 THR A O 1
ATOM 1786 N N . ASP A 1 217 ? -26.896 13.753 13.026 1.00 65.00 217 ASP A N 1
ATOM 1787 C CA . ASP A 1 217 ? -26.917 12.295 12.853 1.00 65.00 217 ASP A CA 1
ATOM 1788 C C . ASP A 1 217 ? -25.893 11.856 11.798 1.00 65.00 217 ASP A C 1
ATOM 1790 O O . ASP A 1 217 ? -25.131 10.915 12.019 1.00 65.00 217 ASP A O 1
ATOM 1794 N N . ASN A 1 218 ? -25.770 12.592 10.689 1.00 73.56 218 ASN A N 1
ATOM 1795 C CA . ASN A 1 218 ? -24.744 12.327 9.680 1.00 73.56 218 ASN A CA 1
ATOM 1796 C C . ASN A 1 218 ? -23.321 12.463 10.247 1.00 73.56 218 ASN A C 1
ATOM 1798 O O . ASN A 1 218 ? -22.486 11.595 9.991 1.00 73.56 218 ASN A O 1
ATOM 1802 N N . ALA A 1 219 ? -23.038 13.486 11.059 1.00 77.31 219 ALA A N 1
ATOM 1803 C CA . ALA A 1 219 ? -21.718 13.669 11.669 1.00 77.31 219 ALA A CA 1
ATOM 1804 C C . ALA A 1 219 ? -21.358 12.539 12.657 1.00 77.31 219 ALA A C 1
ATOM 1806 O O . ALA A 1 219 ? -20.214 12.069 12.686 1.00 77.31 219 ALA A O 1
ATOM 1807 N N . THR A 1 220 ? -22.325 12.053 13.445 1.00 78.81 220 THR A N 1
ATOM 1808 C CA . THR A 1 220 ? -22.102 10.899 14.335 1.00 78.81 220 THR A CA 1
ATOM 1809 C C . THR A 1 220 ? -21.905 9.602 13.546 1.00 78.81 220 THR A C 1
ATOM 1811 O O . THR A 1 220 ? -20.967 8.850 13.827 1.00 78.81 220 THR A O 1
ATOM 1814 N N . LEU A 1 221 ? -22.701 9.368 12.496 1.00 83.69 221 LEU A N 1
ATOM 1815 C CA . LEU A 1 221 ? -22.542 8.234 11.579 1.00 83.69 221 LEU A CA 1
ATOM 1816 C C . LEU A 1 221 ? -21.179 8.247 10.881 1.00 83.69 221 LEU A C 1
ATOM 1818 O O . LEU A 1 221 ? -20.539 7.204 10.739 1.00 83.69 221 LEU A O 1
ATOM 1822 N N . GLU A 1 222 ? -20.692 9.415 10.469 1.00 88.00 222 GLU A N 1
ATOM 1823 C CA . GLU A 1 222 ? -19.347 9.571 9.917 1.00 88.00 222 GLU A CA 1
ATOM 1824 C C . GLU A 1 222 ? -18.258 9.188 10.925 1.00 88.00 222 GLU A C 1
ATOM 1826 O O . GLU A 1 222 ? -17.288 8.513 10.559 1.00 88.00 222 GLU A O 1
ATOM 1831 N N . ALA A 1 223 ? -18.423 9.554 12.198 1.00 87.44 223 ALA A N 1
ATOM 1832 C CA . ALA A 1 223 ? -17.499 9.177 13.263 1.00 87.44 223 ALA A CA 1
ATOM 1833 C C . ALA A 1 223 ? -17.491 7.655 13.508 1.00 87.44 223 ALA A C 1
ATOM 1835 O O . ALA A 1 223 ? -16.411 7.069 13.634 1.00 87.44 223 ALA A O 1
ATOM 1836 N N . TYR A 1 224 ? -18.658 6.998 13.483 1.00 88.44 224 TYR A N 1
ATOM 1837 C CA . TYR A 1 224 ? -18.766 5.534 13.555 1.00 88.44 224 TYR A CA 1
ATOM 1838 C C . TYR A 1 224 ? -18.127 4.846 12.341 1.00 88.44 224 TYR A C 1
ATOM 1840 O O . TYR A 1 224 ? -17.291 3.959 12.513 1.00 88.44 224 TYR A O 1
ATOM 1848 N N . ARG A 1 225 ? -18.406 5.312 11.115 1.00 91.81 225 ARG A N 1
ATOM 1849 C CA . ARG A 1 225 ? -17.759 4.811 9.883 1.00 91.81 225 ARG A CA 1
ATOM 1850 C C . ARG A 1 225 ? -16.241 4.971 9.931 1.00 91.81 225 ARG A C 1
ATOM 1852 O O . ARG A 1 225 ? -15.491 4.131 9.438 1.00 91.81 225 ARG A O 1
ATOM 1859 N N . LYS A 1 226 ? -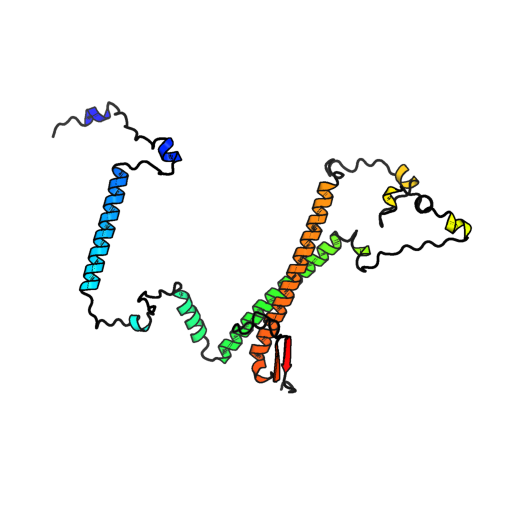15.753 6.069 10.512 1.00 93.38 226 LYS A N 1
ATOM 1860 C CA . LYS A 1 226 ? -14.318 6.300 10.710 1.00 93.38 226 LYS A CA 1
ATOM 1861 C C . LYS A 1 226 ? -13.728 5.318 11.720 1.00 93.38 226 LYS A C 1
ATOM 1863 O O . LYS A 1 226 ? -12.633 4.810 11.481 1.00 93.38 226 LYS A O 1
ATOM 1868 N N . LEU A 1 227 ? -14.429 5.046 12.819 1.00 92.69 227 LEU A N 1
ATOM 1869 C CA . LEU A 1 227 ? -14.021 4.061 13.821 1.00 92.69 227 LEU A CA 1
ATOM 1870 C C . LEU A 1 227 ? -13.947 2.655 13.213 1.00 92.69 227 LEU A C 1
ATOM 1872 O O . LEU A 1 227 ? -12.936 1.980 13.387 1.00 92.69 227 LEU A O 1
ATOM 1876 N N . GLU A 1 228 ? -14.948 2.255 12.430 1.00 92.81 228 GLU A N 1
ATOM 1877 C CA . GLU A 1 228 ? -14.974 0.982 11.701 1.00 92.81 228 GLU A CA 1
ATOM 1878 C C . GLU A 1 228 ? -13.778 0.845 10.745 1.00 92.81 228 GLU A C 1
ATOM 1880 O O . GLU A 1 228 ? -13.038 -0.138 10.796 1.00 92.81 228 GLU A O 1
ATOM 1885 N N . LYS A 1 229 ? -13.502 1.881 9.939 1.00 95.94 229 LYS A N 1
ATOM 1886 C CA . LYS A 1 229 ? -12.319 1.925 9.059 1.00 95.94 229 LYS A CA 1
ATOM 1887 C C . LYS A 1 229 ? -11.000 1.801 9.824 1.00 95.94 229 LYS A C 1
ATOM 1889 O O . LYS A 1 229 ? -10.029 1.262 9.299 1.00 95.94 229 LYS A O 1
ATOM 1894 N N . LEU A 1 230 ? -10.921 2.338 11.041 1.00 95.81 230 LEU A N 1
ATOM 1895 C CA . LEU A 1 230 ? -9.726 2.203 11.874 1.00 95.81 230 LEU A CA 1
ATOM 1896 C C . LEU A 1 230 ? -9.597 0.804 12.476 1.00 95.81 230 LEU A C 1
ATOM 1898 O O . LEU A 1 230 ? -8.472 0.323 12.582 1.00 95.81 230 LEU A O 1
ATOM 1902 N N . LEU A 1 231 ? -10.707 0.156 12.840 1.00 95.12 231 LEU A N 1
ATOM 1903 C CA . LEU A 1 231 ? -10.713 -1.226 13.325 1.00 95.12 231 LEU A CA 1
ATOM 1904 C C . LEU A 1 231 ? -10.279 -2.206 12.234 1.00 95.12 231 LEU A C 1
ATOM 1906 O O . LEU A 1 231 ? -9.366 -2.991 12.471 1.00 95.12 231 LEU A O 1
ATOM 1910 N N . SER A 1 232 ? -10.828 -2.098 11.023 1.00 95.25 232 SER A N 1
ATOM 1911 C CA . SER A 1 232 ? -10.393 -2.943 9.902 1.00 95.25 232 SER A CA 1
ATOM 1912 C C . SER A 1 232 ? -8.925 -2.698 9.549 1.00 95.25 232 SER A C 1
ATOM 1914 O O . SER A 1 232 ? -8.143 -3.629 9.369 1.00 95.25 232 SER A O 1
ATOM 1916 N N . LYS A 1 233 ? -8.485 -1.433 9.545 1.00 96.44 233 LYS A N 1
ATOM 1917 C CA . LYS A 1 233 ? -7.068 -1.110 9.341 1.00 96.44 233 LYS A CA 1
ATOM 1918 C C . LYS A 1 233 ? -6.177 -1.680 10.446 1.00 96.44 233 LYS A C 1
ATOM 1920 O O . LYS A 1 233 ? -5.080 -2.145 10.147 1.00 96.44 233 LYS A O 1
ATOM 1925 N N . LYS A 1 234 ? -6.618 -1.644 11.704 1.00 96.69 234 LYS A N 1
ATOM 1926 C CA . LYS A 1 234 ? -5.898 -2.243 12.833 1.00 96.69 234 LYS A CA 1
ATOM 1927 C C . LYS A 1 234 ? -5.678 -3.737 12.593 1.00 96.69 234 LYS A C 1
ATOM 1929 O O . LYS A 1 234 ? -4.531 -4.168 12.627 1.00 96.69 234 LYS A O 1
ATOM 1934 N N . GLU A 1 235 ? -6.741 -4.466 12.269 1.00 95.75 235 GLU A N 1
ATOM 1935 C CA . GLU A 1 235 ? -6.698 -5.905 11.994 1.00 95.75 235 GLU A CA 1
ATOM 1936 C C . GLU A 1 235 ? -5.732 -6.235 10.848 1.00 95.75 235 GLU A C 1
ATOM 1938 O O . GLU A 1 235 ? -4.850 -7.077 10.994 1.00 95.75 235 GLU A O 1
ATOM 1943 N N . THR A 1 236 ? -5.810 -5.501 9.730 1.00 94.25 236 THR A N 1
ATOM 1944 C CA . THR A 1 236 ? -4.881 -5.722 8.607 1.00 94.25 236 THR A CA 1
ATOM 1945 C C . THR A 1 236 ? -3.421 -5.517 9.007 1.00 94.25 236 THR A C 1
ATOM 1947 O O . THR A 1 236 ? -2.560 -6.280 8.577 1.00 94.25 236 THR A O 1
ATOM 1950 N N . ILE A 1 237 ? -3.120 -4.516 9.842 1.00 95.12 237 ILE A N 1
ATOM 1951 C CA . ILE A 1 237 ? -1.750 -4.267 10.294 1.00 95.12 237 ILE A CA 1
ATOM 1952 C C . ILE A 1 237 ? -1.293 -5.357 11.263 1.00 95.12 237 ILE A C 1
ATOM 1954 O O . ILE A 1 237 ? -0.165 -5.821 11.129 1.00 95.12 237 ILE A O 1
ATOM 1958 N N . GLU A 1 238 ? -2.141 -5.785 12.197 1.00 95.00 238 GLU A N 1
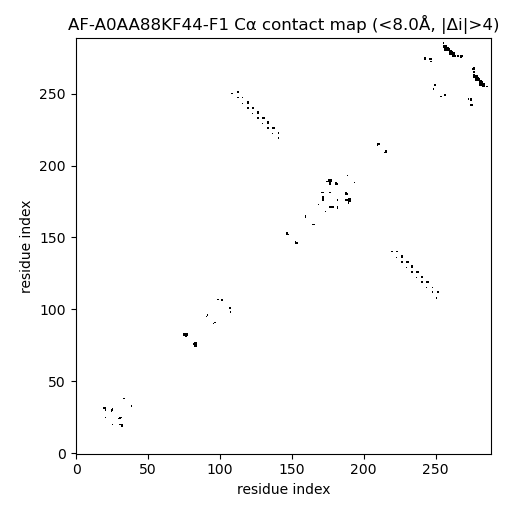ATOM 1959 C CA . GLU A 1 238 ? -1.836 -6.889 13.117 1.00 95.00 238 GLU A CA 1
ATOM 1960 C C . GLU A 1 238 ? -1.513 -8.173 12.347 1.00 95.00 238 GLU A C 1
ATOM 1962 O O . GLU A 1 238 ? -0.461 -8.769 12.578 1.00 95.00 238 GLU A O 1
ATOM 1967 N N . ASN A 1 239 ? -2.320 -8.514 11.340 1.00 90.88 239 ASN A N 1
ATOM 1968 C CA . ASN A 1 239 ? -2.061 -9.658 10.466 1.00 90.88 239 ASN A CA 1
ATOM 1969 C C . ASN A 1 239 ? -0.734 -9.501 9.707 1.00 90.88 239 ASN A C 1
ATOM 1971 O O . ASN A 1 239 ? 0.099 -10.399 9.736 1.00 90.88 239 ASN A O 1
ATOM 1975 N N . THR A 1 240 ? -0.464 -8.328 9.121 1.00 91.06 240 THR A N 1
ATOM 1976 C CA . THR A 1 240 ? 0.809 -8.100 8.407 1.00 91.06 240 THR A CA 1
ATOM 1977 C C . THR A 1 240 ? 2.034 -8.154 9.321 1.00 91.06 240 THR A C 1
ATOM 1979 O O . THR A 1 240 ? 3.106 -8.563 8.881 1.00 91.06 240 THR A O 1
ATOM 1982 N N . ILE A 1 241 ? 1.908 -7.732 10.586 1.00 93.38 241 ILE A N 1
ATOM 1983 C CA . ILE A 1 241 ? 2.984 -7.845 11.576 1.00 93.38 241 ILE A CA 1
ATOM 1984 C C . ILE A 1 241 ? 3.248 -9.321 11.860 1.00 93.38 241 ILE A C 1
ATOM 1986 O O . ILE A 1 241 ? 4.406 -9.730 11.799 1.00 93.38 241 ILE A O 1
ATOM 1990 N N . ASN A 1 242 ? 2.197 -10.107 12.100 1.00 90.31 242 ASN A N 1
ATOM 1991 C CA . ASN A 1 242 ? 2.309 -11.544 12.339 1.00 90.31 242 ASN A CA 1
ATOM 1992 C C . ASN A 1 242 ? 2.966 -12.256 11.147 1.00 90.31 242 ASN A C 1
ATOM 1994 O O . ASN A 1 242 ? 3.929 -12.994 11.342 1.00 90.31 242 ASN A O 1
ATOM 1998 N N . ASP A 1 243 ? 2.534 -11.970 9.916 1.00 86.88 243 ASP A N 1
ATOM 1999 C CA . ASP A 1 243 ? 3.100 -12.563 8.697 1.00 86.88 243 ASP A CA 1
ATOM 2000 C C . ASP A 1 243 ? 4.601 -12.267 8.554 1.00 86.88 243 ASP A C 1
ATOM 2002 O O . ASP A 1 243 ? 5.405 -13.149 8.242 1.00 86.88 243 ASP A O 1
ATOM 2006 N N . VAL A 1 244 ? 5.005 -11.015 8.804 1.00 88.19 244 VAL A N 1
ATOM 2007 C CA . VAL A 1 244 ? 6.413 -10.597 8.733 1.00 88.19 244 VAL A CA 1
ATOM 2008 C C . VAL A 1 244 ? 7.233 -11.214 9.868 1.00 88.19 244 VAL A C 1
ATOM 2010 O O . VAL A 1 244 ? 8.375 -11.614 9.636 1.00 88.19 244 VAL A O 1
ATOM 2013 N N . GLU A 1 245 ? 6.679 -11.320 11.077 1.00 88.62 245 GLU A N 1
AT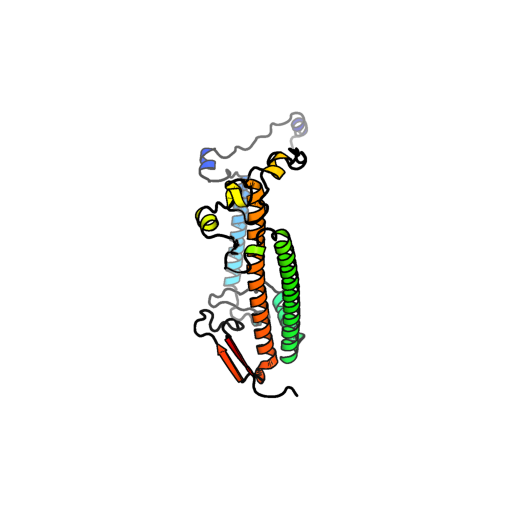OM 2014 C CA . GLU A 1 245 ? 7.326 -11.978 12.218 1.00 88.62 245 GLU A CA 1
ATOM 2015 C C . GLU A 1 245 ? 7.540 -13.471 11.957 1.00 88.62 245 GLU A C 1
ATOM 2017 O O . GLU A 1 245 ? 8.651 -13.970 12.153 1.00 88.62 245 GLU A O 1
ATOM 2022 N N . VAL A 1 246 ? 6.528 -14.165 11.434 1.00 86.56 246 VAL A N 1
ATOM 2023 C CA . VAL A 1 246 ? 6.612 -15.569 11.012 1.00 86.56 246 VAL A CA 1
ATOM 2024 C C . VAL A 1 246 ? 7.672 -15.735 9.926 1.00 86.56 246 VAL A C 1
ATOM 2026 O O . VAL A 1 246 ? 8.573 -16.565 10.064 1.00 86.56 246 VAL A O 1
ATOM 2029 N N . ALA A 1 247 ? 7.640 -14.906 8.879 1.00 84.19 247 ALA A N 1
ATOM 2030 C CA . ALA A 1 247 ? 8.640 -14.933 7.816 1.00 84.19 247 ALA A CA 1
ATOM 2031 C C . ALA A 1 247 ? 10.062 -14.734 8.367 1.00 84.19 247 ALA A C 1
ATOM 2033 O O . ALA A 1 247 ? 10.991 -15.455 7.993 1.00 84.19 247 ALA A O 1
ATOM 2034 N N . LEU A 1 248 ? 10.243 -13.788 9.292 1.00 85.44 248 LEU A N 1
ATOM 2035 C CA . LEU A 1 248 ? 11.531 -13.521 9.921 1.00 85.44 248 LEU A CA 1
ATOM 2036 C C . LEU A 1 248 ? 12.004 -14.719 10.751 1.00 85.44 248 LEU A C 1
ATOM 2038 O O . LEU A 1 248 ? 13.133 -15.171 10.564 1.00 85.44 248 LEU A O 1
ATOM 2042 N N . GLN A 1 249 ? 11.144 -15.300 11.587 1.00 83.31 249 GLN A N 1
ATOM 2043 C CA . GLN A 1 249 ? 11.472 -16.494 12.373 1.00 83.31 249 GLN A CA 1
ATOM 2044 C C . GLN A 1 249 ? 11.851 -17.685 11.484 1.00 83.31 249 GLN A C 1
ATOM 2046 O O . GLN A 1 249 ? 12.860 -18.343 11.743 1.00 83.31 249 GLN A O 1
ATOM 2051 N N . LEU A 1 250 ? 11.116 -17.914 10.392 1.00 82.75 250 LEU A N 1
ATOM 2052 C CA . LEU A 1 250 ? 11.419 -18.965 9.416 1.00 82.75 250 LEU A CA 1
ATOM 2053 C C . LEU A 1 250 ? 12.766 -18.741 8.717 1.00 82.75 250 LEU A C 1
ATOM 2055 O O . LEU A 1 250 ? 13.477 -19.699 8.408 1.00 82.75 250 LEU A O 1
ATOM 2059 N N . THR A 1 251 ? 13.151 -17.485 8.480 1.00 79.25 251 THR A N 1
ATOM 2060 C CA . THR A 1 251 ? 14.451 -17.163 7.869 1.00 79.25 251 THR A CA 1
ATOM 2061 C C . THR A 1 251 ? 15.623 -17.240 8.846 1.00 79.25 251 THR A C 1
ATOM 2063 O O . THR A 1 251 ? 16.718 -17.628 8.430 1.00 79.25 251 THR A O 1
ATOM 2066 N N . VAL A 1 252 ? 15.430 -16.887 10.120 1.00 79.25 252 VAL A N 1
ATOM 2067 C CA . VAL A 1 252 ? 16.491 -16.858 11.143 1.00 79.25 252 VAL A CA 1
ATOM 2068 C C . VAL A 1 252 ? 16.705 -18.245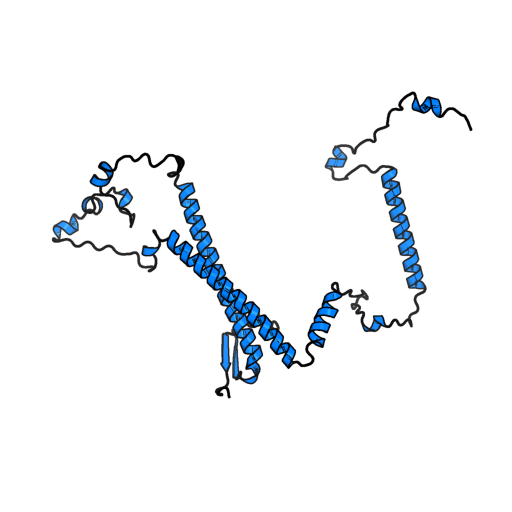 11.744 1.00 79.25 252 VAL A C 1
ATOM 2070 O O . VAL A 1 252 ? 17.825 -18.750 11.735 1.00 79.25 252 VAL A O 1
ATOM 2073 N N . SER A 1 253 ? 15.630 -18.891 12.192 1.00 80.00 253 SER A N 1
ATOM 2074 C CA . SER A 1 253 ? 15.659 -20.137 12.965 1.00 80.00 253 SER A CA 1
ATOM 2075 C C . SER A 1 253 ? 15.407 -21.384 12.121 1.00 80.00 253 SER A C 1
ATOM 2077 O O . SER A 1 253 ? 15.035 -22.414 12.673 1.00 80.00 253 SER A O 1
ATOM 2079 N N . LYS A 1 254 ? 15.634 -21.325 10.800 1.00 79.88 254 LYS A N 1
ATOM 2080 C CA . LYS A 1 254 ? 15.356 -22.435 9.873 1.00 79.88 254 LYS A CA 1
ATOM 2081 C C . LYS A 1 254 ? 15.887 -23.790 10.361 1.00 79.88 254 LYS A C 1
ATOM 2083 O O . LYS A 1 254 ? 15.189 -24.790 10.264 1.00 79.88 254 LYS A O 1
ATOM 2088 N N . ASP A 1 255 ? 17.095 -23.805 10.916 1.00 81.50 255 ASP A N 1
ATOM 2089 C CA . ASP A 1 255 ? 17.790 -25.031 11.331 1.00 81.50 255 ASP A CA 1
ATOM 2090 C C . ASP A 1 255 ? 17.209 -25.643 12.627 1.00 81.50 255 ASP A C 1
ATOM 2092 O O . ASP A 1 255 ? 17.386 -26.834 12.908 1.00 81.50 255 ASP A O 1
ATOM 2096 N N . GLN A 1 256 ? 16.473 -24.833 13.397 1.00 82.94 256 GLN A N 1
ATOM 2097 C CA . GLN A 1 256 ? 15.793 -25.210 14.638 1.00 82.94 256 GLN A CA 1
ATOM 2098 C C . GLN A 1 256 ? 14.339 -25.639 14.412 1.00 82.94 256 GLN A C 1
ATOM 2100 O O . GLN A 1 256 ? 13.677 -26.034 15.367 1.00 82.94 256 GLN A O 1
ATOM 2105 N N . ILE A 1 257 ? 13.814 -25.542 13.190 1.00 85.12 257 ILE A N 1
ATOM 2106 C CA . ILE A 1 257 ? 12.444 -25.964 12.883 1.00 85.12 257 ILE A CA 1
ATOM 2107 C C . ILE A 1 257 ? 12.401 -27.493 12.796 1.00 85.12 257 ILE A C 1
ATOM 2109 O O . ILE A 1 257 ? 13.260 -28.112 12.170 1.00 85.12 257 ILE A O 1
ATOM 2113 N N . ASP A 1 258 ? 11.401 -28.084 13.443 1.00 86.94 258 ASP A N 1
ATOM 2114 C CA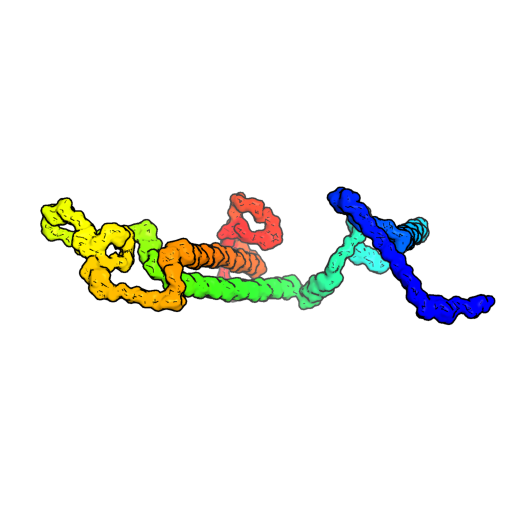 . ASP A 1 258 ? 11.103 -29.517 13.415 1.00 86.94 258 ASP A CA 1
ATOM 2115 C C . ASP A 1 258 ? 10.033 -29.804 12.352 1.00 86.94 258 ASP A C 1
ATOM 2117 O O . ASP A 1 258 ? 10.284 -30.482 11.359 1.00 86.94 258 ASP A O 1
ATOM 2121 N N . THR A 1 259 ? 8.851 -29.198 12.499 1.00 86.62 259 THR A N 1
ATOM 2122 C CA . THR A 1 259 ? 7.721 -29.365 11.571 1.00 86.62 259 THR A CA 1
ATOM 2123 C C . THR A 1 259 ? 6.969 -28.049 11.365 1.00 86.62 259 THR A C 1
ATOM 2125 O O . THR A 1 259 ? 6.948 -27.182 12.240 1.00 86.62 259 THR A O 1
ATOM 2128 N N . ILE A 1 260 ? 6.372 -27.884 10.182 1.00 85.94 260 ILE A N 1
ATOM 2129 C CA . ILE A 1 260 ? 5.523 -26.737 9.832 1.00 85.94 260 ILE A CA 1
ATOM 2130 C C . ILE A 1 260 ? 4.166 -27.291 9.410 1.00 85.94 260 ILE A C 1
ATOM 2132 O O . ILE A 1 260 ? 4.081 -27.999 8.404 1.00 85.94 260 ILE A O 1
ATOM 2136 N N . GLU A 1 261 ? 3.115 -26.958 10.1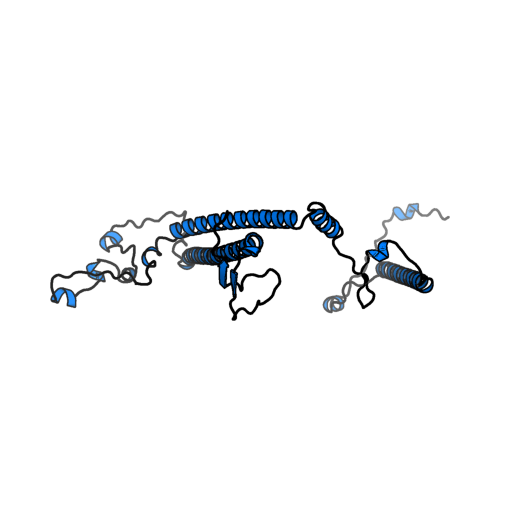50 1.00 86.88 261 GLU A N 1
ATOM 2137 C CA . GLU A 1 261 ? 1.746 -27.282 9.758 1.00 86.88 261 GLU A CA 1
ATOM 2138 C C . GLU A 1 261 ? 1.195 -26.145 8.903 1.00 86.88 261 GLU A C 1
ATOM 2140 O O . GLU A 1 261 ? 1.263 -24.971 9.275 1.00 86.88 261 GLU A O 1
ATOM 2145 N N . ARG A 1 262 ? 0.659 -26.497 7.735 1.00 83.94 262 ARG A N 1
ATOM 2146 C CA . ARG A 1 262 ? 0.093 -25.543 6.781 1.00 83.94 262 ARG A CA 1
ATOM 2147 C C . ARG A 1 262 ? -1.388 -25.798 6.583 1.00 83.94 262 ARG A C 1
ATOM 2149 O O . ARG A 1 262 ? -1.818 -26.954 6.532 1.00 83.94 262 ARG A O 1
ATOM 2156 N N . ASP A 1 263 ? -2.149 -24.730 6.404 1.00 82.12 263 ASP A N 1
ATOM 2157 C CA . ASP A 1 263 ? -3.572 -24.819 6.122 1.00 82.12 263 ASP A CA 1
ATOM 2158 C C . ASP A 1 263 ? -3.810 -25.342 4.702 1.00 82.12 263 ASP A C 1
ATOM 2160 O O . ASP A 1 263 ? -3.479 -24.725 3.685 1.00 82.12 263 ASP A O 1
ATOM 2164 N N . LYS A 1 264 ? -4.421 -26.528 4.631 1.00 76.06 264 LYS A N 1
ATOM 2165 C CA . LYS A 1 264 ? -4.724 -27.216 3.370 1.00 76.06 264 LYS A CA 1
ATOM 2166 C C . LYS A 1 264 ? -5.867 -26.560 2.591 1.00 76.06 264 LYS A C 1
ATOM 2168 O O . LYS A 1 264 ? -6.068 -26.924 1.438 1.00 76.06 264 LYS A O 1
ATOM 2173 N N . GLU A 1 265 ? -6.582 -25.607 3.168 1.00 77.69 265 GLU A N 1
ATOM 2174 C CA . GLU A 1 265 ? -7.715 -24.925 2.527 1.00 77.69 265 GLU A CA 1
ATOM 2175 C C . GLU A 1 265 ? -7.309 -23.616 1.837 1.00 77.69 265 GLU A C 1
ATOM 2177 O O . GLU A 1 265 ? -8.054 -23.103 1.005 1.00 77.69 265 GLU A O 1
ATOM 2182 N N . SER A 1 266 ? -6.104 -23.096 2.108 1.00 70.69 266 SER A N 1
ATOM 2183 C CA . SER A 1 266 ? -5.613 -21.886 1.447 1.00 70.69 266 SER A CA 1
ATOM 2184 C C . SER A 1 266 ? -5.469 -22.102 -0.063 1.00 70.69 266 SER A C 1
ATOM 2186 O O . SER A 1 266 ? -4.886 -23.086 -0.524 1.00 70.69 266 SER A O 1
ATOM 2188 N N . THR A 1 267 ? -5.978 -21.158 -0.851 1.00 66.38 267 THR A N 1
ATOM 2189 C CA . THR A 1 267 ? -5.835 -21.136 -2.315 1.00 66.38 267 THR A CA 1
ATOM 2190 C C . THR A 1 267 ? -4.475 -20.597 -2.762 1.00 66.38 267 THR A C 1
ATOM 2192 O O . THR A 1 267 ? -4.069 -20.823 -3.900 1.00 66.38 267 THR A O 1
ATOM 2195 N N . ARG A 1 268 ? -3.726 -19.938 -1.865 1.00 61.28 268 ARG A N 1
ATOM 2196 C CA . ARG A 1 268 ? -2.399 -19.348 -2.123 1.00 61.28 268 ARG A CA 1
ATOM 2197 C C . ARG A 1 268 ? -1.250 -20.297 -1.777 1.00 61.28 268 ARG A C 1
ATOM 2199 O O . ARG A 1 268 ? -0.234 -19.890 -1.223 1.00 61.28 268 ARG A O 1
ATOM 2206 N N . LYS A 1 269 ? -1.389 -21.585 -2.085 1.00 57.59 269 LYS A N 1
ATOM 2207 C CA . LYS A 1 269 ? -0.305 -22.545 -1.837 1.00 57.59 269 LYS A CA 1
ATOM 2208 C C . LYS A 1 269 ? 0.871 -22.269 -2.774 1.00 57.59 269 LYS A C 1
ATOM 2210 O O . LYS A 1 269 ? 0.687 -22.062 -3.970 1.00 57.59 269 LYS A O 1
ATOM 2215 N N . ASN A 1 270 ? 2.086 -22.369 -2.238 1.00 56.41 270 ASN A N 1
ATOM 2216 C CA . ASN A 1 270 ? 3.346 -22.461 -2.988 1.00 56.41 270 ASN A CA 1
ATOM 2217 C C . ASN A 1 270 ? 3.865 -21.188 -3.689 1.00 56.41 270 ASN A C 1
ATOM 2219 O O . ASN A 1 270 ? 4.788 -21.295 -4.503 1.00 56.41 270 ASN A O 1
ATOM 2223 N N . LEU A 1 271 ? 3.385 -19.980 -3.360 1.00 60.56 271 LEU A N 1
ATOM 2224 C CA . LEU A 1 271 ? 4.128 -18.774 -3.748 1.00 60.56 271 LEU A CA 1
ATOM 2225 C C . LEU A 1 271 ? 5.427 -18.688 -2.932 1.00 60.56 271 LEU A C 1
ATOM 2227 O O . LEU A 1 271 ? 5.425 -18.685 -1.703 1.00 60.56 271 LEU A O 1
ATOM 2231 N N . LYS A 1 272 ? 6.572 -18.628 -3.617 1.00 60.78 272 LYS A N 1
ATOM 2232 C CA . LYS A 1 272 ? 7.887 -18.571 -2.967 1.00 60.78 272 LYS A CA 1
ATOM 2233 C C . LYS A 1 272 ? 8.013 -17.288 -2.134 1.00 60.78 272 LYS A C 1
ATOM 2235 O O . LYS A 1 272 ? 8.170 -16.208 -2.695 1.00 60.78 272 LYS A O 1
ATOM 2240 N N . GLY A 1 273 ? 8.006 -17.432 -0.808 1.00 62.09 273 GLY A N 1
ATOM 2241 C CA . GLY A 1 273 ? 8.088 -16.319 0.146 1.00 62.09 273 GLY A CA 1
ATOM 2242 C C . GLY A 1 273 ? 6.740 -15.845 0.698 1.00 62.09 273 GLY A C 1
ATOM 2243 O O . GLY A 1 273 ? 6.735 -14.898 1.478 1.00 62.09 273 GLY A O 1
ATOM 2244 N N . ASP A 1 274 ? 5.637 -16.493 0.320 1.00 66.00 274 ASP A N 1
ATOM 2245 C CA . ASP A 1 274 ? 4.344 -16.349 0.988 1.00 66.00 274 ASP A CA 1
ATOM 2246 C C . ASP A 1 274 ? 4.267 -17.364 2.140 1.00 66.00 274 ASP A C 1
ATOM 2248 O O . ASP A 1 274 ? 4.558 -18.548 1.950 1.00 66.00 274 ASP A O 1
ATOM 2252 N N . TYR A 1 275 ? 3.948 -16.875 3.338 1.00 72.94 275 TYR A N 1
ATOM 2253 C CA . TYR A 1 275 ? 3.822 -17.669 4.566 1.00 72.94 275 TYR A CA 1
ATOM 2254 C C . TYR A 1 275 ? 2.427 -17.546 5.187 1.00 72.94 275 TYR A C 1
ATOM 2256 O O . TYR A 1 275 ? 2.224 -17.976 6.318 1.00 72.94 275 TYR A O 1
ATOM 2264 N N . SER A 1 276 ? 1.464 -16.985 4.448 1.00 69.94 276 SER A N 1
ATOM 2265 C CA . SER A 1 276 ? 0.070 -16.854 4.891 1.00 69.94 276 SER A CA 1
ATOM 2266 C C . SER A 1 276 ? -0.650 -18.198 5.062 1.00 69.94 276 SER A C 1
ATOM 2268 O O . SER A 1 276 ? -1.700 -18.261 5.691 1.00 69.94 276 SER A O 1
ATOM 2270 N N . ASP A 1 277 ? -0.098 -19.281 4.510 1.00 77.31 277 ASP A N 1
ATOM 2271 C CA . ASP A 1 277 ? -0.595 -20.649 4.661 1.00 77.31 277 ASP A CA 1
ATOM 2272 C C . ASP A 1 277 ? -0.029 -21.369 5.895 1.00 77.31 277 ASP A C 1
ATOM 2274 O O . ASP A 1 277 ? -0.439 -22.494 6.182 1.00 77.31 277 ASP A O 1
ATOM 2278 N N . VAL A 1 278 ? 0.931 -20.771 6.608 1.00 81.81 278 VAL A N 1
ATOM 2279 C CA . VAL A 1 278 ? 1.565 -21.382 7.779 1.00 81.81 278 VAL A CA 1
ATOM 2280 C C . VAL A 1 278 ? 0.660 -21.216 8.994 1.00 81.81 278 VAL A C 1
ATOM 2282 O O . VAL A 1 278 ? 0.464 -20.110 9.487 1.00 81.81 278 VAL A O 1
ATOM 2285 N N . LYS A 1 279 ? 0.151 -22.338 9.509 1.00 83.69 279 LYS A N 1
ATOM 2286 C CA . LYS A 1 279 ? -0.737 -22.367 10.674 1.00 83.69 279 LYS A CA 1
ATOM 2287 C C . LYS A 1 279 ? 0.053 -22.417 11.975 1.00 83.69 279 LYS A C 1
ATOM 2289 O O . LYS A 1 279 ? -0.175 -21.625 12.883 1.00 83.69 279 LYS A O 1
ATOM 2294 N N . THR A 1 280 ? 0.985 -23.364 12.072 1.00 85.62 280 THR A N 1
ATOM 2295 C CA . THR A 1 280 ? 1.824 -23.548 13.259 1.00 85.62 280 THR A CA 1
ATOM 2296 C C . THR A 1 280 ? 3.247 -23.931 12.857 1.00 85.62 280 THR A C 1
ATOM 2298 O O . THR A 1 280 ? 3.488 -24.585 11.838 1.00 85.62 280 THR A O 1
ATOM 2301 N N . ILE A 1 281 ? 4.217 -23.499 13.664 1.00 87.38 281 ILE A N 1
ATOM 2302 C CA . ILE A 1 281 ? 5.628 -23.863 13.516 1.00 87.38 281 ILE A CA 1
ATOM 2303 C C . ILE A 1 281 ? 6.061 -24.535 14.810 1.00 87.38 281 ILE A C 1
ATOM 2305 O O . ILE A 1 281 ? 6.007 -23.932 15.883 1.00 87.38 281 ILE A O 1
ATOM 2309 N N . LYS A 1 282 ? 6.525 -25.778 14.707 1.00 88.94 282 LYS A N 1
ATOM 2310 C CA . LYS A 1 282 ? 7.098 -26.518 15.824 1.00 88.94 282 LYS A CA 1
ATOM 2311 C C . LYS A 1 282 ? 8.615 -26.459 15.733 1.00 88.94 282 LYS A C 1
ATOM 2313 O O . LYS A 1 282 ? 9.204 -26.871 14.734 1.00 88.94 282 LYS A O 1
ATOM 2318 N N . PHE A 1 283 ? 9.250 -25.956 16.784 1.00 89.50 283 PHE A N 1
ATOM 2319 C CA . PHE A 1 283 ? 10.705 -25.936 16.911 1.00 89.50 283 PHE A CA 1
ATOM 2320 C C . PHE A 1 283 ? 11.206 -27.195 17.626 1.00 89.50 283 PHE A C 1
ATOM 2322 O O . PHE A 1 283 ? 10.505 -27.773 18.463 1.00 89.50 283 PHE A O 1
ATOM 2329 N N . LYS A 1 284 ? 12.436 -27.608 17.312 1.00 89.75 284 LYS A N 1
ATOM 2330 C CA . LYS A 1 284 ? 13.148 -28.678 18.013 1.00 89.75 284 LYS A CA 1
ATOM 2331 C C . LYS A 1 284 ? 13.259 -28.334 19.496 1.00 89.75 284 LYS A C 1
ATOM 2333 O O . LYS A 1 284 ? 13.455 -27.175 19.865 1.00 89.75 284 LYS A O 1
ATOM 2338 N N . LYS A 1 285 ? 13.163 -29.351 20.355 1.00 89.25 285 LYS A N 1
ATOM 2339 C CA . LYS A 1 285 ? 13.319 -29.215 21.812 1.00 89.25 285 LYS A CA 1
ATOM 2340 C C . LYS A 1 285 ? 14.797 -29.060 22.189 1.00 89.25 285 LYS A C 1
ATOM 2342 O O . LYS A 1 285 ? 15.373 -29.913 22.852 1.00 89.25 285 LYS A O 1
ATOM 2347 N N . GLU A 1 286 ? 15.410 -27.972 21.747 1.00 85.12 286 GLU A N 1
ATOM 2348 C CA . GLU A 1 286 ? 16.806 -27.639 22.015 1.00 85.12 286 GLU A CA 1
ATOM 2349 C C . GLU A 1 286 ? 16.876 -26.280 22.710 1.00 85.12 286 GLU A C 1
ATOM 2351 O O . GLU A 1 286 ? 16.255 -25.305 22.276 1.00 85.12 286 GLU A O 1
ATOM 2356 N N . ARG A 1 287 ? 17.635 -26.189 23.808 1.00 78.94 287 ARG A N 1
ATOM 2357 C CA . ARG A 1 287 ? 17.870 -24.896 24.454 1.00 78.94 287 ARG A CA 1
ATOM 2358 C C . ARG A 1 287 ? 18.799 -24.072 23.567 1.00 78.94 287 ARG A C 1
ATOM 2360 O O . ARG A 1 287 ? 19.820 -24.582 23.106 1.00 78.94 287 ARG A O 1
ATOM 2367 N N . LYS A 1 288 ? 18.486 -22.786 23.381 1.00 77.31 288 LYS A N 1
ATOM 2368 C CA . LYS A 1 288 ? 19.458 -21.836 22.825 1.00 77.31 288 LYS A CA 1
ATOM 2369 C C . LYS A 1 288 ? 20.707 -21.882 23.717 1.00 77.31 288 LYS A C 1
ATOM 2371 O O . LYS A 1 288 ? 20.582 -21.777 24.941 1.00 77.31 288 LYS A O 1
ATOM 2376 N N . ARG A 1 289 ? 21.855 -22.175 23.106 1.00 72.94 289 ARG A N 1
ATOM 2377 C CA . ARG A 1 289 ? 23.148 -22.172 23.794 1.00 72.94 289 ARG A CA 1
ATOM 2378 C C . ARG A 1 289 ? 23.526 -20.749 24.161 1.00 72.94 289 ARG A C 1
ATOM 2380 O O . ARG A 1 289 ? 23.283 -19.861 23.314 1.00 72.94 289 ARG A O 1
#

Mean predicted aligned error: 15.44 Å

InterPro domains:
  IPR007144 Small-subunit processome, Utp11 [PF03998] (13-289)
  IPR007144 Small-subunit processome, Utp11 [PIRSF015952] (5-268)
  IPR007144 Small-subunit processome, Utp11 [PTHR12838] (5-289)

Solvent-accessible surface area (backbone atoms only — not comparable to full-atom values): 18127 Å² total; per-residue (Å²): 134,85,93,64,65,74,68,59,70,77,52,84,76,82,82,84,79,84,81,78,54,57,67,69,54,43,73,72,62,67,56,76,64,79,47,73,72,52,49,52,53,50,52,52,54,50,51,53,52,52,52,52,51,51,53,50,51,51,53,60,71,70,54,65,92,82,71,82,58,81,64,58,82,77,57,48,62,45,98,88,67,51,72,62,75,73,92,50,74,63,52,54,55,48,50,48,47,58,50,66,77,28,88,42,79,63,53,49,50,53,51,53,48,53,52,50,51,53,53,46,53,52,50,54,53,52,48,52,55,49,53,54,51,49,53,53,48,52,61,73,59,45,85,69,49,78,62,56,85,44,97,57,75,78,79,87,84,82,89,72,94,47,72,70,57,57,79,69,63,50,71,44,68,77,61,40,38,56,76,83,44,68,81,48,93,65,89,72,60,34,54,68,56,60,70,68,48,72,87,67,81,73,53,85,86,57,54,95,60,80,75,47,62,66,62,61,52,47,54,52,50,51,52,52,54,50,48,52,55,49,51,55,52,46,52,54,49,54,52,52,46,51,50,51,49,51,51,48,48,56,69,73,45,50,90,47,52,67,51,73,46,60,50,86,80,54,88,76,70,85,49,93,90,66,61,89,43,57,72,47,77,42,63,51,100,66,80,88,128

Foldseek 3Di:
DDPPPVVCVVDDDDDDDDDWDDPVCVVVVVDTDDDPVNVVVVVVVVVVVVVVVVVVVVCVVPDDPPDDDPCVVVWDADPVRHIDDPPCPVVCVVVCCLCVVQVDPVSNLVVVLVVLVVVLVVLVVVLVVLVVVLVVLCVVLVPPCVQPPDVDRDDDDDDDDDPVCVVVDDPCVVLQADPVCSPPPDDGDHPVRVVPDPPPPPDCVPPPCPPVCVPVVVVSVVSVVVSVVSVVVSVVSVVVSVQSVVLSCCSPCVVFWDDWDFAPPDPPPDDVSGCVRTDDTDGHPDDDD

Nearest PDB structures (foldseek):
  7ajt-assembly1_UK  TM=7.335E-01  e=1.611E-10  Saccharomyces cerevisiae S288C
  8iyj-assembly1_b2  TM=5.411E-01  e=2.804E+00  Mus musculus
  8otz-assembly1_BP  TM=3.454E-01  e=2.352E+00  Bos taurus
  5sxa-assembly1_B  TM=3.490E-01  e=5.999E+00  Homo sapiens
  6z6f-assembly1_C  TM=3.372E-01  e=8.037E+00  Saccharomyces cerevisiae S288C